Protein AF-A0A8X8BA20-F1 (afdb_monomer_lite)

pLDDT: mean 75.26, std 17.5, range [28.61, 95.31]

Organism: Brassica carinata (NCBI:txid52824)

Radius of gyration: 30.79 Å; chains: 1; bounding box: 65×71×99 Å

InterPro domains:
  IPR001708 Membrane insertase YidC/ALB3/OXA1/COX18 [PTHR12428] (1-213)
  IPR028055 Membrane insertase YidC/Oxa/ALB, C-terminal [PF02096] (1-172)

Foldseek 3Di:
DQLLQLVVQCLVVLVVLVVQLVVVDPDVVSVVVSVVVNVVSCVVSVHDPCVVVVVVVVVVVVLVVVQVVLLVCLVPPPCQCQVDDDQQRRQNFFDPVLPLLLLLLVLQLVLCVLVLCSNCQLAPCSVVVNVVSNVVSVVSSVVCRGPGNSSSVVSNVVSVVSVVVSVVCPDVVNCVVVVRDDDDDDPPPDRHHDPPVVVVVVVVVVVVVVVVVVPDDDDDDDDDDDDDPPVNVVVVVVVVVVVVVVVVVVVPD

Secondary structure (DSSP, 8-state):
-HHHHHHHHHHHHHHHHHHHHHHT-S-HHHHHHHHHHHHHHHHHHT--TTHHHHHHHHHHHHHHHHHHHHHHHHHH-GGGGT--BTTB--TTSB-TT-HHHHHHHHHHHHHHHHHHHHHHTT-TTHHHHHHHHHHHHHHHHHHHTTSBHHHHHHHHHHHHHHHHHHHHHHSHHHHHHTTPPPPPPPPTT------HHHHHHHHHHHHHHHHHTT-PPPP----------HHHHHHHHHHHHHHHHHHHHTT--

Structure (mmCIF, N/CA/C/O backbone):
data_AF-A0A8X8BA20-F1
#
_entry.id   AF-A0A8X8BA20-F1
#
loop_
_atom_site.group_PDB
_atom_site.id
_atom_site.type_symbol
_atom_site.label_atom_id
_atom_site.label_alt_id
_atom_site.label_comp_id
_atom_site.label_asym_id
_atom_site.label_entity_id
_atom_site.label_seq_id
_atom_site.pdbx_PDB_ins_code
_atom_site.Cartn_x
_atom_site.Cartn_y
_atom_site.Cartn_z
_atom_site.occupancy
_atom_site.B_iso_or_equiv
_atom_site.auth_seq_id
_atom_site.auth_comp_id
_atom_site.auth_asym_id
_atom_site.auth_atom_id
_atom_site.pdbx_PDB_model_num
ATOM 1 N N . MET A 1 1 ? -0.131 -4.618 13.013 1.00 69.06 1 MET A N 1
ATOM 2 C CA . MET A 1 1 ? -0.880 -5.893 13.011 1.00 69.06 1 MET A CA 1
ATOM 3 C C . MET A 1 1 ? -1.434 -6.255 14.388 1.00 69.06 1 MET A C 1
ATOM 5 O O . MET A 1 1 ? -2.647 -6.288 14.501 1.00 69.06 1 MET A O 1
ATOM 9 N N . LYS A 1 2 ? -0.620 -6.449 15.445 1.00 76.12 2 LYS A N 1
ATOM 10 C CA . LYS A 1 2 ? -1.134 -6.783 16.798 1.00 76.12 2 LYS A CA 1
ATOM 11 C C . LYS A 1 2 ? -2.220 -5.816 17.290 1.00 76.12 2 LYS A C 1
ATOM 13 O O . LYS A 1 2 ? -3.303 -6.248 17.664 1.00 76.12 2 LYS A O 1
ATOM 18 N N . ASP A 1 3 ? -1.959 -4.515 17.209 1.00 77.00 3 ASP A N 1
ATOM 19 C CA . ASP A 1 3 ? -2.931 -3.498 17.628 1.00 77.00 3 ASP A CA 1
ATOM 20 C C . ASP A 1 3 ? -4.158 -3.438 16.706 1.00 77.00 3 ASP A C 1
ATOM 22 O O . ASP A 1 3 ? -5.272 -3.224 17.168 1.00 77.00 3 ASP A O 1
ATOM 26 N N . THR A 1 4 ? -3.977 -3.685 15.407 1.00 76.69 4 THR A N 1
ATOM 27 C CA . THR A 1 4 ? -5.077 -3.794 14.437 1.00 76.69 4 THR A CA 1
ATOM 28 C C . THR A 1 4 ? -5.994 -4.973 14.767 1.00 76.69 4 THR A C 1
ATOM 30 O O . THR A 1 4 ? -7.208 -4.841 14.721 1.00 76.69 4 THR A O 1
ATOM 33 N N . MET A 1 5 ? -5.429 -6.106 15.182 1.00 75.94 5 MET A N 1
ATOM 34 C CA . MET A 1 5 ? -6.207 -7.284 15.564 1.00 75.94 5 MET A CA 1
ATOM 35 C C . MET A 1 5 ? -6.948 -7.086 16.883 1.00 75.94 5 MET A C 1
ATOM 37 O O . MET A 1 5 ? -8.106 -7.470 16.995 1.00 75.94 5 MET A O 1
ATOM 41 N N . LYS A 1 6 ? -6.328 -6.417 17.862 1.00 78.31 6 LYS A N 1
ATOM 42 C CA . LYS A 1 6 ? -7.023 -5.996 19.088 1.00 78.31 6 LYS A CA 1
ATOM 43 C C . LYS A 1 6 ? -8.204 -5.071 18.784 1.00 78.31 6 LYS A C 1
ATOM 45 O O . LYS A 1 6 ? -9.246 -5.204 19.417 1.00 78.31 6 LYS A O 1
ATOM 50 N N . LEU A 1 7 ? -8.064 -4.171 17.804 1.00 76.19 7 LEU A N 1
ATOM 51 C CA . LEU A 1 7 ? -9.180 -3.349 17.333 1.00 76.19 7 LEU A CA 1
ATOM 52 C C . LEU A 1 7 ? -10.296 -4.206 16.734 1.00 76.19 7 LEU A C 1
ATOM 54 O O . LEU A 1 7 ? -11.452 -3.972 17.069 1.00 76.19 7 LEU A O 1
ATOM 58 N N . SER A 1 8 ? -9.969 -5.202 15.907 1.00 76.56 8 SER A N 1
ATOM 59 C CA . SER A 1 8 ? -10.957 -6.135 15.349 1.00 76.56 8 SER A CA 1
ATOM 60 C C . SER A 1 8 ? -11.674 -6.948 16.437 1.00 76.56 8 SER A C 1
ATOM 62 O O . SER A 1 8 ? -12.894 -7.058 16.397 1.00 76.56 8 SER A O 1
ATOM 64 N N . LEU A 1 9 ? -10.960 -7.420 17.465 1.00 77.56 9 LEU A N 1
ATOM 65 C CA . LEU A 1 9 ? -11.551 -8.125 18.617 1.00 77.56 9 LEU A CA 1
ATOM 66 C C . LEU A 1 9 ? -12.474 -7.250 19.474 1.00 77.56 9 LEU A C 1
ATOM 68 O O . LEU A 1 9 ? -13.391 -7.750 20.120 1.00 77.56 9 LEU A O 1
ATOM 72 N N . MET A 1 10 ? -12.217 -5.946 19.512 1.00 80.19 10 MET A N 1
ATOM 73 C CA . MET A 1 10 ? -12.991 -4.995 20.305 1.00 80.19 10 MET A CA 1
ATOM 74 C C . MET A 1 10 ? -14.301 -4.572 19.617 1.00 80.19 10 MET A C 1
ATOM 76 O O . MET A 1 10 ? -15.214 -4.113 20.305 1.00 80.19 10 MET A O 1
ATOM 80 N N . LYS A 1 11 ? -14.428 -4.744 18.291 1.00 77.31 11 LYS A N 1
ATOM 81 C CA . LYS A 1 11 ? -15.615 -4.348 17.502 1.00 77.31 11 LYS A CA 1
ATOM 82 C C . LYS A 1 11 ? -16.961 -4.802 18.088 1.00 77.31 11 LYS A C 1
ATOM 84 O O . LYS A 1 11 ? -17.781 -3.921 18.333 1.00 77.31 11 LYS A O 1
ATOM 89 N N . PRO A 1 12 ? -17.185 -6.086 18.431 1.00 80.38 12 PRO A N 1
ATOM 90 C CA . PRO A 1 12 ? -18.481 -6.517 18.964 1.00 80.38 12 PRO A CA 1
ATOM 91 C C . PRO A 1 12 ? -18.829 -5.849 20.305 1.00 80.38 12 PRO A C 1
ATOM 93 O O . PRO A 1 12 ? -19.973 -5.478 20.553 1.00 80.38 12 PRO A O 1
ATOM 96 N N . ARG A 1 13 ? -17.836 -5.619 21.177 1.00 80.44 13 ARG A N 1
ATOM 97 C CA . ARG A 1 13 ? -18.052 -4.893 22.444 1.00 80.44 13 ARG A CA 1
ATOM 98 C C . ARG A 1 13 ? -18.367 -3.418 22.208 1.00 80.44 13 ARG A C 1
ATOM 100 O O . ARG A 1 13 ? -19.152 -2.824 22.943 1.00 80.44 13 ARG A O 1
ATOM 107 N N . LEU A 1 14 ? -17.741 -2.824 21.198 1.00 80.88 14 LEU A N 1
ATOM 108 C CA . LEU A 1 14 ? -17.976 -1.441 20.808 1.00 80.88 14 LEU A CA 1
ATOM 109 C C . LEU A 1 14 ? -19.392 -1.243 20.246 1.00 80.88 14 LEU A C 1
ATOM 111 O O . LEU A 1 14 ? -20.030 -0.228 20.526 1.00 80.88 14 LEU A O 1
ATOM 115 N N . GLU A 1 15 ? -19.889 -2.226 19.500 1.00 79.69 15 GLU A N 1
ATOM 116 C CA . GLU A 1 15 ? -21.257 -2.268 18.980 1.00 79.69 15 GLU A CA 1
ATOM 117 C C . GLU A 1 15 ? -22.289 -2.423 20.095 1.00 79.69 15 GLU A C 1
ATOM 119 O O . GLU A 1 15 ? -23.227 -1.633 20.144 1.00 79.69 15 GLU A O 1
ATOM 124 N N . ALA A 1 16 ? -22.066 -3.318 21.061 1.00 83.50 16 ALA A N 1
ATOM 125 C CA . ALA A 1 16 ? -22.959 -3.467 22.214 1.00 83.50 16 ALA A CA 1
ATOM 126 C C . ALA A 1 16 ? -23.125 -2.153 23.009 1.00 83.50 16 ALA A C 1
ATOM 128 O O . ALA A 1 16 ? -24.235 -1.783 23.393 1.00 83.50 16 ALA A O 1
ATOM 129 N N . ILE A 1 17 ? -22.038 -1.390 23.203 1.00 82.38 17 ILE A N 1
ATOM 130 C CA . ILE A 1 17 ? -22.100 -0.056 23.835 1.00 82.38 17 ILE A CA 1
ATOM 131 C C . ILE A 1 17 ? -22.941 0.912 22.988 1.00 82.38 17 ILE A C 1
ATOM 133 O O . ILE A 1 17 ? -23.652 1.761 23.526 1.00 82.38 17 ILE A O 1
ATOM 137 N N . ARG A 1 18 ? -22.861 0.811 21.658 1.00 76.44 18 ARG A N 1
ATOM 138 C CA . ARG A 1 18 ? -23.627 1.659 20.739 1.00 76.44 18 ARG A CA 1
ATOM 139 C C . ARG A 1 18 ? -25.115 1.324 20.755 1.00 76.44 18 ARG A C 1
ATOM 141 O O . ARG A 1 18 ? -25.918 2.253 20.784 1.00 76.44 18 ARG A O 1
ATOM 148 N N . GLU A 1 19 ? -25.472 0.047 20.746 1.00 82.81 19 GLU A N 1
ATOM 149 C CA . GLU A 1 19 ? -26.866 -0.397 20.856 1.00 82.81 19 GLU A CA 1
ATOM 150 C C . GLU A 1 19 ? -27.471 0.042 22.191 1.00 82.81 19 GLU A C 1
ATOM 152 O O . GLU A 1 19 ? -28.572 0.587 22.217 1.00 82.81 19 GLU A O 1
ATOM 157 N N . GLU A 1 20 ? -26.718 -0.067 23.292 1.00 81.19 20 GLU A N 1
ATOM 158 C CA . GLU A 1 20 ? -27.147 0.451 24.596 1.00 81.19 20 GLU A CA 1
ATOM 159 C C . GLU A 1 20 ? -27.418 1.967 24.548 1.00 81.19 20 GLU A C 1
ATOM 161 O O . GLU A 1 20 ? -28.423 2.430 25.091 1.00 81.19 20 GLU A O 1
ATOM 166 N N . MET A 1 21 ? -26.561 2.741 23.866 1.00 78.62 21 MET A N 1
ATOM 167 C CA . MET A 1 21 ? -26.776 4.181 23.659 1.00 78.62 21 MET A CA 1
ATOM 168 C C . MET A 1 21 ? -27.994 4.483 22.777 1.00 78.62 21 MET A C 1
ATOM 170 O O . MET A 1 21 ? -28.673 5.477 23.013 1.00 78.62 21 MET A O 1
ATOM 174 N N . GLN A 1 22 ? -28.266 3.672 21.750 1.00 74.69 22 GLN A N 1
ATOM 175 C CA . GLN A 1 22 ? -29.430 3.867 20.878 1.00 74.69 22 GLN A CA 1
ATOM 176 C C . GLN A 1 22 ? -30.737 3.539 21.607 1.00 74.69 22 GLN A C 1
ATOM 178 O O . GLN A 1 22 ? -31.684 4.319 21.527 1.00 74.69 22 GLN A O 1
ATOM 183 N N . ASN A 1 23 ? -30.760 2.444 22.368 1.00 80.25 23 ASN A N 1
ATOM 184 C CA . ASN A 1 23 ? -31.940 1.982 23.101 1.00 80.25 23 ASN A CA 1
ATOM 185 C C . ASN A 1 23 ? -32.338 2.923 24.247 1.00 80.25 23 ASN A C 1
ATOM 187 O O . ASN A 1 23 ? -33.520 3.070 24.539 1.00 80.25 23 ASN A O 1
ATOM 191 N N . LYS A 1 24 ? -31.364 3.578 24.892 1.00 76.56 24 LYS A N 1
ATOM 192 C CA . LYS A 1 24 ? -31.604 4.527 25.994 1.00 76.56 24 LYS A CA 1
ATOM 193 C C . LYS A 1 24 ? -31.953 5.952 25.531 1.00 76.56 24 LYS A C 1
ATOM 195 O O . LYS A 1 24 ? -32.228 6.803 26.370 1.00 76.56 24 LYS A O 1
ATOM 200 N N . GLY A 1 25 ? -31.993 6.204 24.221 1.00 65.00 25 GLY A N 1
ATOM 201 C CA . GLY A 1 25 ? -32.320 7.512 23.648 1.00 65.00 25 GLY A CA 1
ATOM 202 C C . GLY A 1 25 ? -31.143 8.496 23.635 1.00 65.00 25 GLY A C 1
ATOM 203 O O . GLY A 1 25 ? -30.112 8.293 24.274 1.00 65.00 25 GLY A O 1
ATOM 204 N N . MET A 1 26 ? -31.285 9.586 22.870 1.00 65.69 26 MET A N 1
ATOM 205 C CA . MET A 1 26 ? -30.257 10.632 22.702 1.00 65.69 26 MET A CA 1
ATOM 206 C C . MET A 1 26 ? -30.162 11.576 23.910 1.00 65.69 26 MET A C 1
ATOM 208 O O . MET A 1 26 ? -30.028 12.787 23.743 1.00 65.69 26 MET A O 1
ATOM 212 N N . ASP A 1 27 ? -30.248 11.041 25.124 1.00 73.50 27 ASP A N 1
ATOM 213 C CA . ASP A 1 27 ? -30.102 11.851 26.321 1.00 73.50 27 ASP A CA 1
ATOM 214 C C . ASP A 1 27 ? -28.620 12.209 26.532 1.00 73.50 27 ASP A C 1
ATOM 216 O O . ASP A 1 27 ? -27.710 11.394 26.314 1.00 73.50 27 ASP A O 1
ATOM 220 N N . GLN A 1 28 ? -28.349 13.456 26.920 1.00 68.81 28 GLN A N 1
ATOM 221 C CA . GLN A 1 28 ? -26.984 14.003 26.950 1.00 68.81 28 GLN A CA 1
ATOM 222 C C . GLN A 1 28 ? -26.091 13.240 27.950 1.00 68.81 28 GLN A C 1
ATOM 224 O O . GLN A 1 28 ? -24.891 13.055 27.725 1.00 68.81 28 GLN A O 1
ATOM 229 N N . VAL A 1 29 ? -26.703 12.724 29.020 1.00 77.00 29 VAL A N 1
ATOM 230 C CA . VAL A 1 29 ? -26.058 11.893 30.046 1.00 77.00 29 VAL A CA 1
ATOM 231 C C . VAL A 1 29 ? -25.680 10.517 29.489 1.00 77.00 29 VAL A C 1
ATOM 233 O O . VAL A 1 29 ? -24.540 10.079 29.645 1.00 77.00 29 VAL A O 1
ATOM 236 N N . THR A 1 30 ? -26.588 9.864 28.763 1.00 77.69 30 THR A N 1
ATOM 237 C CA . THR A 1 30 ? -26.365 8.548 28.142 1.00 77.69 30 THR A CA 1
ATOM 238 C C . THR A 1 30 ? -25.247 8.591 27.100 1.00 77.69 30 THR A C 1
ATOM 240 O O . THR A 1 30 ? -24.412 7.685 27.035 1.00 77.69 30 THR A O 1
ATOM 243 N N . MET A 1 31 ? -25.166 9.676 26.324 1.00 75.00 31 MET A N 1
ATOM 244 C CA . MET A 1 31 ? -24.069 9.900 25.377 1.00 75.00 31 MET A CA 1
ATOM 245 C C . MET A 1 31 ? -22.720 10.064 26.088 1.00 75.00 31 MET A C 1
ATOM 247 O O . MET A 1 31 ? -21.724 9.473 25.662 1.00 75.00 31 MET A O 1
ATOM 251 N N . ALA A 1 32 ? -22.671 10.824 27.186 1.00 79.69 32 ALA A N 1
ATOM 252 C CA . ALA A 1 32 ? -21.448 11.005 27.967 1.00 79.69 32 ALA A CA 1
ATOM 253 C C . ALA A 1 32 ? -20.977 9.688 28.615 1.00 79.69 32 ALA A C 1
ATOM 255 O O . ALA A 1 32 ? -19.780 9.371 28.602 1.00 79.69 32 ALA A O 1
ATOM 256 N N . GLU A 1 33 ? -21.907 8.881 29.130 1.00 84.00 33 GLU A N 1
ATOM 257 C CA . GLU A 1 33 ? -21.607 7.552 29.667 1.00 84.00 33 GLU A CA 1
ATOM 258 C C . GLU A 1 33 ? -21.085 6.601 28.591 1.00 84.00 33 GLU A C 1
ATOM 260 O O . GLU A 1 33 ? -20.057 5.948 28.792 1.00 84.00 33 GLU A O 1
ATOM 265 N N . GLY A 1 34 ? -21.731 6.557 27.426 1.00 81.75 34 GLY A N 1
ATOM 266 C CA . GLY A 1 34 ? -21.289 5.723 26.312 1.00 81.75 34 GLY A CA 1
ATOM 267 C C . GLY A 1 34 ? -19.916 6.129 25.772 1.00 81.75 34 GLY A C 1
ATOM 268 O O . GLY A 1 34 ? -19.068 5.268 25.525 1.00 81.75 34 GLY A O 1
ATOM 269 N N . GLN A 1 35 ? -19.622 7.431 25.697 1.00 77.06 35 GLN A N 1
ATOM 270 C CA . GLN A 1 35 ? -18.281 7.929 25.364 1.00 77.06 35 GLN A CA 1
ATOM 271 C C . GLN A 1 35 ? -17.229 7.485 26.388 1.00 77.06 35 GLN A C 1
ATOM 273 O O . GLN A 1 35 ? -16.128 7.070 26.009 1.00 77.06 35 GLN A O 1
ATOM 278 N N . LYS A 1 36 ? -17.555 7.533 27.686 1.00 86.12 36 LYS A N 1
ATOM 279 C CA . LYS A 1 36 ? -16.661 7.070 28.755 1.00 86.12 36 LYS A CA 1
ATOM 280 C C . LYS A 1 36 ? -16.422 5.561 28.668 1.00 86.12 36 LYS A C 1
ATOM 282 O O . LYS A 1 36 ? -15.266 5.142 28.753 1.00 86.12 36 LYS A O 1
ATOM 287 N N . LYS A 1 37 ? -17.472 4.761 28.446 1.00 85.38 37 LYS A N 1
ATOM 288 C CA . LYS A 1 37 ? -17.371 3.304 28.239 1.00 85.38 37 LYS A CA 1
ATOM 289 C C . LYS A 1 37 ? -16.489 2.980 27.034 1.00 85.38 37 LYS A C 1
ATOM 291 O O . LYS A 1 37 ? -15.550 2.201 27.164 1.00 85.38 37 LYS A O 1
ATOM 296 N N . MET A 1 38 ? -16.710 3.654 25.906 1.00 83.75 38 MET A N 1
ATOM 297 C CA . MET A 1 38 ? -15.892 3.501 24.702 1.00 83.75 38 MET A CA 1
ATOM 298 C C . MET A 1 38 ? -14.421 3.848 24.973 1.00 83.75 38 MET A C 1
ATOM 300 O O . MET A 1 38 ? -13.534 3.053 24.670 1.00 83.75 38 MET A O 1
ATOM 304 N N . LYS A 1 39 ? -14.134 4.995 25.603 1.00 84.94 39 LYS A N 1
ATOM 305 C CA . LYS A 1 39 ? -12.758 5.405 25.936 1.00 84.94 39 LYS A CA 1
ATOM 306 C C . LYS A 1 39 ? -12.066 4.421 26.885 1.00 84.94 39 LYS A C 1
ATOM 308 O O . LYS A 1 39 ? -10.876 4.160 26.718 1.00 84.94 39 LYS A O 1
ATOM 313 N N . ASN A 1 40 ? -12.788 3.891 27.870 1.00 88.00 40 ASN A N 1
ATOM 314 C CA . ASN A 1 40 ? -12.263 2.881 28.786 1.00 88.00 40 ASN A CA 1
ATOM 315 C C . ASN A 1 40 ? -11.956 1.568 28.059 1.00 88.00 40 ASN A C 1
ATOM 317 O O . ASN A 1 40 ? -10.898 0.996 28.295 1.00 88.00 40 ASN A O 1
ATOM 321 N N . LEU A 1 41 ? -12.810 1.156 27.121 1.00 85.19 41 LEU A N 1
ATOM 322 C CA . LEU A 1 41 ? -12.589 -0.033 26.302 1.00 85.19 41 LEU A CA 1
ATOM 323 C C . LEU A 1 41 ? -11.323 0.102 25.433 1.00 85.19 41 LEU A C 1
ATOM 325 O O . LEU A 1 41 ? -10.467 -0.777 25.449 1.00 85.19 41 LEU A O 1
ATOM 329 N N . PHE A 1 42 ? -11.127 1.242 24.757 1.00 85.00 42 PHE A N 1
ATOM 330 C CA . PHE A 1 42 ? -9.881 1.511 24.017 1.00 85.00 42 PHE A CA 1
ATOM 331 C C . PHE A 1 42 ? -8.636 1.434 24.925 1.00 85.00 42 PHE A C 1
ATOM 333 O O . PHE A 1 42 ? -7.602 0.905 24.513 1.00 85.00 42 PHE A O 1
ATOM 340 N N . LYS A 1 43 ? -8.734 1.925 26.172 1.00 86.00 43 LYS A N 1
ATOM 341 C CA . LYS A 1 43 ? -7.651 1.832 27.167 1.00 86.00 43 LYS A CA 1
ATOM 342 C C . LYS A 1 43 ? -7.387 0.397 27.628 1.00 86.00 43 LYS A C 1
ATOM 344 O O . LYS A 1 43 ? -6.222 0.033 27.727 1.00 86.00 43 LYS A O 1
ATOM 349 N N . GLU A 1 44 ? -8.426 -0.399 27.875 1.00 86.31 44 GLU A N 1
ATOM 350 C CA . GLU A 1 44 ? -8.321 -1.810 28.291 1.00 86.31 44 GLU A CA 1
ATOM 351 C C . GLU A 1 44 ? -7.555 -2.639 27.252 1.00 86.31 44 GLU A C 1
ATOM 353 O O . GLU A 1 44 ? -6.651 -3.400 27.591 1.00 86.31 44 GLU A O 1
ATOM 358 N N . TYR A 1 45 ? -7.843 -2.419 25.968 1.00 81.81 45 TYR A N 1
ATOM 359 C CA . TYR A 1 45 ? -7.142 -3.088 24.871 1.00 81.81 45 TYR A CA 1
ATOM 360 C C . TYR A 1 45 ? -5.790 -2.427 24.528 1.00 81.81 45 TYR A C 1
ATOM 362 O O . TYR A 1 45 ? -4.996 -2.989 23.766 1.00 81.81 45 TYR A O 1
ATOM 370 N N . GLY A 1 46 ? -5.490 -1.251 25.090 1.00 82.06 46 GLY A N 1
ATOM 371 C CA . GLY A 1 46 ? -4.258 -0.500 24.833 1.00 82.06 46 GLY A CA 1
ATOM 372 C C . GLY A 1 46 ? -4.130 -0.014 23.387 1.00 82.06 46 GLY A C 1
ATOM 373 O O . GLY A 1 46 ? -3.020 0.093 22.869 1.00 82.06 46 GLY A O 1
ATOM 374 N N . VAL A 1 47 ? -5.253 0.237 22.711 1.00 80.19 47 VAL A N 1
ATOM 375 C CA . VAL A 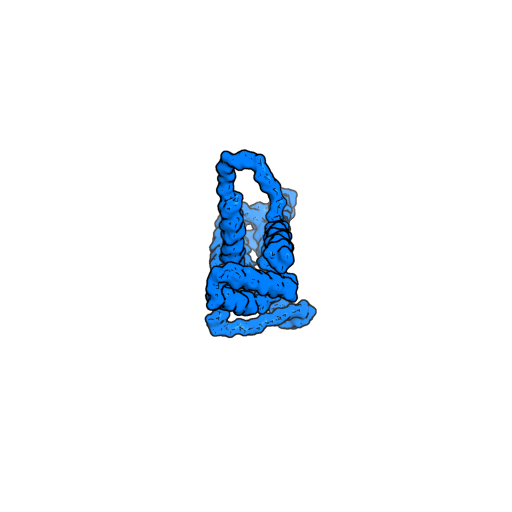1 47 ? -5.302 0.629 21.294 1.00 80.19 47 VAL A CA 1
ATOM 376 C C . VAL A 1 47 ? -5.941 2.000 21.124 1.00 80.19 47 VAL A C 1
ATOM 378 O O . VAL A 1 47 ? -6.749 2.431 21.941 1.00 80.19 47 VAL A O 1
ATOM 381 N N . THR A 1 48 ? -5.588 2.708 20.050 1.00 80.44 48 THR A N 1
ATOM 382 C CA . THR A 1 48 ? -6.199 3.999 19.713 1.00 80.44 48 THR A CA 1
ATOM 383 C C . THR A 1 48 ? -6.960 3.915 18.389 1.00 80.44 48 THR A C 1
ATOM 385 O O . THR A 1 48 ? -6.602 3.120 17.519 1.00 80.44 48 THR A O 1
ATOM 388 N N . PRO A 1 49 ? -7.986 4.758 18.177 1.00 72.06 49 PRO A N 1
ATOM 389 C CA . PRO A 1 49 ? -8.702 4.823 16.898 1.00 72.06 49 PRO A CA 1
ATOM 390 C C . PRO A 1 49 ? -7.785 5.168 15.711 1.00 72.06 49 PRO A C 1
ATOM 392 O O . PRO A 1 49 ? -8.081 4.826 14.572 1.00 72.06 49 PRO A O 1
ATOM 395 N N . PHE A 1 50 ? -6.639 5.799 15.979 1.00 76.56 50 PHE A N 1
ATOM 396 C CA . PHE A 1 50 ? -5.641 6.186 14.981 1.00 76.56 50 PHE A CA 1
ATOM 397 C C . PHE A 1 50 ? -4.559 5.130 14.732 1.00 76.56 50 PHE A C 1
ATOM 399 O O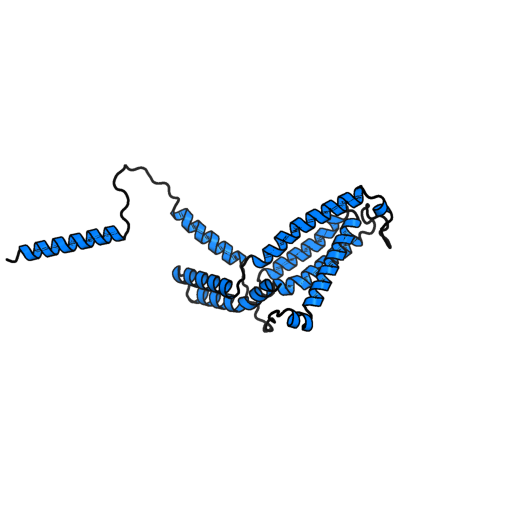 . PHE A 1 50 ? -3.634 5.386 13.962 1.00 76.56 50 PHE A O 1
ATOM 406 N N . THR A 1 51 ? -4.638 3.952 15.355 1.00 73.56 51 THR A N 1
ATOM 407 C CA . THR A 1 51 ? -3.674 2.865 15.123 1.00 73.56 51 THR A CA 1
ATOM 408 C C . THR A 1 51 ? -3.458 2.560 13.630 1.00 73.56 51 THR A C 1
ATOM 410 O O . THR A 1 51 ? -2.295 2.446 13.243 1.00 73.56 51 THR A O 1
ATOM 413 N N . PRO A 1 52 ? -4.491 2.494 12.758 1.00 70.94 52 PRO A N 1
ATOM 414 C CA . PRO A 1 52 ? -4.275 2.275 11.323 1.00 70.94 52 PRO A CA 1
ATOM 415 C C . PRO A 1 52 ? -3.533 3.430 10.631 1.00 70.94 52 PRO A C 1
ATOM 417 O O . PRO A 1 52 ? -2.708 3.201 9.750 1.00 70.94 52 PRO A O 1
ATOM 420 N N . MET A 1 53 ? -3.771 4.673 11.065 1.00 79.44 53 MET A N 1
ATOM 421 C CA . MET A 1 53 ? -3.161 5.872 10.479 1.00 79.44 53 MET A CA 1
ATOM 422 C C . MET A 1 53 ? -1.654 5.945 10.746 1.00 79.44 53 MET A C 1
ATOM 424 O O . MET A 1 53 ? -0.905 6.418 9.898 1.00 79.44 53 MET A O 1
ATOM 428 N N . LYS A 1 54 ? -1.184 5.420 11.886 1.00 77.38 54 LYS A N 1
ATOM 429 C CA . LYS A 1 54 ? 0.251 5.385 12.220 1.00 77.38 54 LYS A CA 1
ATOM 430 C C . LYS A 1 54 ? 1.084 4.668 11.156 1.00 77.38 54 LYS A C 1
ATOM 432 O O . LYS A 1 54 ? 2.165 5.137 10.822 1.00 77.38 54 LYS A O 1
ATOM 437 N N . GLY A 1 55 ? 0.577 3.558 10.612 1.00 76.94 55 GLY A N 1
ATOM 438 C CA . GLY A 1 55 ? 1.268 2.821 9.550 1.00 76.94 55 GLY A CA 1
ATOM 439 C C . GLY A 1 55 ? 1.395 3.653 8.274 1.00 76.94 55 GLY A C 1
ATOM 440 O O . GLY A 1 55 ? 2.483 3.779 7.719 1.00 76.94 55 GLY A O 1
ATOM 441 N N . MET A 1 56 ? 0.302 4.304 7.873 1.00 77.81 56 MET A N 1
ATOM 442 C CA . MET A 1 56 ? 0.265 5.163 6.687 1.00 77.81 56 MET A CA 1
ATOM 443 C C . MET A 1 56 ? 1.204 6.373 6.804 1.00 77.81 56 MET A C 1
ATOM 445 O O . MET A 1 56 ? 1.866 6.732 5.833 1.00 77.81 56 MET A O 1
ATOM 449 N N . LEU A 1 57 ? 1.311 6.964 7.999 1.00 84.19 57 LEU A N 1
ATOM 450 C CA . LEU A 1 57 ? 2.194 8.106 8.259 1.00 84.19 57 LEU A CA 1
ATOM 451 C C . LEU A 1 57 ? 3.681 7.770 8.126 1.00 84.19 57 LEU A C 1
ATOM 453 O O . LEU A 1 57 ? 4.454 8.638 7.742 1.00 84.19 57 LEU A O 1
ATOM 457 N N . ILE A 1 58 ? 4.087 6.536 8.430 1.00 86.56 58 ILE A N 1
ATOM 458 C CA . ILE A 1 58 ? 5.477 6.088 8.251 1.00 86.56 58 ILE A CA 1
ATOM 459 C C . ILE A 1 58 ? 5.723 5.686 6.790 1.00 86.56 58 ILE A C 1
ATOM 461 O O . ILE A 1 58 ? 6.789 5.949 6.236 1.00 86.56 58 ILE A O 1
ATOM 465 N N . GLN A 1 59 ? 4.726 5.075 6.149 1.00 84.62 59 GLN A N 1
ATOM 466 C CA . GLN A 1 59 ? 4.829 4.577 4.779 1.00 84.62 59 GLN A CA 1
ATOM 467 C C . GLN A 1 59 ? 4.985 5.700 3.743 1.00 84.62 59 GLN A C 1
ATOM 469 O O . GLN A 1 59 ? 5.789 5.562 2.822 1.00 84.62 59 GLN A O 1
ATOM 474 N N . GLY A 1 60 ? 4.250 6.808 3.891 1.00 88.44 60 GLY A N 1
ATOM 475 C CA . GLY A 1 60 ? 4.291 7.932 2.947 1.00 88.44 60 GLY A CA 1
ATOM 476 C C . GLY A 1 60 ? 5.692 8.544 2.766 1.00 88.44 60 GLY A C 1
ATOM 477 O O . GLY A 1 60 ? 6.185 8.581 1.639 1.00 88.44 60 GLY A O 1
ATOM 478 N N . PRO A 1 61 ? 6.372 8.978 3.844 1.00 92.00 61 PRO A N 1
ATOM 479 C CA . PRO A 1 61 ? 7.728 9.520 3.765 1.00 92.00 61 PRO A CA 1
ATOM 480 C C . PRO A 1 61 ? 8.742 8.529 3.193 1.00 92.00 61 PRO A C 1
ATOM 482 O O . PRO A 1 61 ? 9.542 8.906 2.341 1.00 92.00 61 PRO A O 1
ATOM 485 N N . LEU A 1 62 ? 8.682 7.255 3.600 1.00 91.38 62 LEU A N 1
ATOM 486 C CA . LEU A 1 62 ? 9.562 6.222 3.046 1.00 91.38 62 LEU A CA 1
ATOM 487 C C . LEU A 1 62 ? 9.379 6.093 1.534 1.00 91.38 62 LEU A C 1
ATOM 489 O O . LEU A 1 62 ? 10.367 6.081 0.803 1.00 91.38 62 LEU A O 1
ATOM 493 N N . PHE A 1 63 ? 8.132 6.055 1.061 1.00 89.75 63 PHE A N 1
ATOM 494 C CA . PHE A 1 63 ? 7.839 6.003 -0.368 1.00 89.75 63 PHE A CA 1
ATOM 495 C C . PHE A 1 63 ? 8.455 7.188 -1.125 1.00 89.75 63 PHE A C 1
ATOM 497 O O . PHE A 1 63 ? 9.119 6.973 -2.135 1.00 89.75 63 PHE A O 1
ATOM 504 N N . ILE A 1 64 ? 8.298 8.416 -0.622 1.00 92.19 64 ILE A N 1
ATOM 505 C CA . ILE A 1 64 ? 8.868 9.619 -1.252 1.00 92.19 64 ILE A CA 1
ATOM 506 C C . ILE A 1 64 ? 10.397 9.523 -1.326 1.00 92.19 64 ILE A C 1
ATOM 508 O O . ILE A 1 64 ? 10.976 9.798 -2.377 1.00 92.19 64 ILE A O 1
ATOM 512 N N . CYS A 1 65 ? 11.051 9.089 -0.244 1.00 94.94 65 CYS A N 1
ATOM 513 C CA . CYS A 1 65 ? 12.502 8.915 -0.215 1.00 94.94 65 CYS A CA 1
ATOM 514 C C . CYS A 1 65 ? 12.978 7.912 -1.274 1.00 94.94 65 CYS A C 1
ATOM 516 O O . CYS A 1 65 ? 13.876 8.229 -2.055 1.00 94.94 65 CYS A O 1
ATOM 518 N N . PHE A 1 66 ? 12.363 6.727 -1.339 1.00 94.06 66 PHE A N 1
ATOM 519 C CA . PHE A 1 66 ? 12.727 5.711 -2.331 1.00 94.06 66 PHE A CA 1
ATOM 520 C C . PHE A 1 66 ? 12.414 6.162 -3.758 1.00 94.06 66 PHE A C 1
ATOM 522 O O . PHE A 1 66 ? 13.241 5.974 -4.645 1.00 94.06 66 PHE A O 1
ATOM 529 N N . PHE A 1 67 ? 11.267 6.805 -3.978 1.00 92.75 67 PHE A N 1
ATOM 530 C CA . PHE A 1 67 ? 10.884 7.330 -5.284 1.00 92.75 67 PHE A CA 1
ATOM 531 C C . PHE A 1 67 ? 11.910 8.342 -5.807 1.00 92.75 67 PHE A C 1
ATOM 533 O O . PHE A 1 67 ? 12.409 8.194 -6.922 1.00 92.75 67 PHE A O 1
ATOM 540 N N . LEU A 1 68 ? 12.270 9.342 -4.994 1.00 94.19 68 LEU A N 1
ATOM 541 C CA . LEU A 1 68 ? 13.254 10.357 -5.378 1.00 94.19 68 LEU A CA 1
ATOM 542 C C . LEU A 1 68 ? 14.649 9.758 -5.567 1.00 94.19 68 LEU A C 1
ATOM 544 O O . LEU A 1 68 ? 15.350 10.148 -6.502 1.00 94.19 68 LEU A O 1
ATOM 548 N N . ALA A 1 69 ? 15.050 8.813 -4.714 1.00 95.31 69 ALA A N 1
ATOM 549 C CA . ALA A 1 69 ? 16.336 8.134 -4.834 1.00 95.31 69 ALA A CA 1
ATOM 550 C C . ALA A 1 69 ? 16.424 7.328 -6.137 1.00 95.31 69 ALA A C 1
ATOM 552 O O . ALA A 1 69 ? 17.368 7.504 -6.902 1.00 95.31 69 ALA A O 1
ATOM 553 N N . ILE A 1 70 ? 15.422 6.495 -6.430 1.00 94.31 70 ILE A N 1
ATOM 554 C CA . ILE A 1 70 ? 15.393 5.660 -7.639 1.00 94.31 70 ILE A CA 1
ATOM 555 C C . ILE A 1 70 ? 15.305 6.515 -8.893 1.00 94.31 70 ILE A C 1
ATOM 557 O O . ILE A 1 70 ? 16.010 6.240 -9.858 1.00 94.31 70 ILE A O 1
ATOM 561 N N . ARG A 1 71 ? 14.505 7.583 -8.871 1.00 93.06 71 ARG A N 1
ATOM 562 C CA . ARG A 1 71 ? 14.443 8.527 -9.986 1.00 93.06 71 ARG A CA 1
ATOM 563 C C . ARG A 1 71 ? 15.799 9.189 -10.245 1.00 93.06 71 ARG A C 1
ATOM 565 O O . ARG A 1 71 ? 16.248 9.212 -11.383 1.00 93.06 71 ARG A O 1
ATOM 572 N N . ASN A 1 72 ? 16.481 9.658 -9.197 1.00 94.50 72 ASN A N 1
ATOM 573 C CA . ASN A 1 72 ? 17.834 10.204 -9.339 1.00 94.50 72 ASN A CA 1
ATOM 574 C C . ASN A 1 72 ? 18.824 9.158 -9.870 1.00 94.50 72 ASN A C 1
ATOM 576 O O . ASN A 1 72 ? 19.703 9.505 -10.653 1.00 94.50 72 ASN A O 1
ATOM 580 N N . MET A 1 73 ? 18.702 7.893 -9.455 1.00 93.06 73 MET A N 1
ATOM 581 C CA . MET A 1 73 ? 19.551 6.818 -9.974 1.00 93.06 73 MET A CA 1
ATOM 582 C C . MET A 1 73 ? 19.274 6.541 -11.452 1.00 93.06 73 MET A C 1
ATOM 584 O O . MET A 1 73 ? 20.221 6.444 -12.222 1.00 93.06 73 MET A O 1
ATOM 588 N N . ALA A 1 74 ? 18.006 6.498 -11.861 1.00 92.25 74 ALA A N 1
ATOM 589 C CA . ALA A 1 74 ? 17.624 6.330 -13.259 1.00 92.25 74 ALA A CA 1
ATOM 590 C C . ALA A 1 74 ? 18.190 7.444 -14.159 1.00 92.25 74 ALA A C 1
ATOM 592 O O . ALA A 1 74 ? 18.529 7.186 -15.304 1.00 92.25 74 ALA A O 1
ATOM 593 N N . GLU A 1 75 ? 18.345 8.666 -13.645 1.00 91.25 75 GLU A N 1
ATOM 594 C CA . GLU A 1 75 ? 18.930 9.777 -14.406 1.00 91.25 75 GLU A CA 1
ATOM 595 C C . GLU A 1 75 ? 20.471 9.775 -14.404 1.00 91.25 75 GLU A C 1
ATOM 597 O O . GLU A 1 75 ? 21.088 10.185 -15.386 1.00 91.25 75 GLU A O 1
ATOM 602 N N . LYS A 1 76 ? 21.114 9.356 -13.304 1.00 91.81 76 LYS A N 1
ATOM 603 C CA . LYS A 1 76 ? 22.557 9.586 -13.077 1.00 91.81 76 LYS A CA 1
ATOM 604 C C . LYS A 1 76 ? 23.434 8.343 -13.162 1.00 91.81 76 LYS A C 1
ATOM 606 O O . LYS A 1 76 ? 24.654 8.485 -13.189 1.00 91.81 76 LYS A O 1
ATOM 611 N N . VAL A 1 77 ? 22.857 7.145 -13.145 1.00 93.00 77 VAL A N 1
ATOM 612 C CA . VAL A 1 77 ? 23.608 5.886 -13.086 1.00 93.00 77 VAL A CA 1
ATOM 613 C C . VAL A 1 77 ? 23.557 5.199 -14.454 1.00 93.00 77 VAL A C 1
ATOM 615 O O . VAL A 1 77 ? 22.529 4.620 -14.799 1.00 93.00 77 VAL A O 1
ATOM 618 N N . PRO A 1 78 ? 24.659 5.187 -15.230 1.00 90.31 78 PRO A N 1
ATOM 619 C CA . PRO A 1 78 ? 24.659 4.618 -16.580 1.00 90.31 78 PRO A CA 1
ATOM 620 C C . PRO A 1 78 ? 24.320 3.126 -16.624 1.00 90.31 78 PRO A C 1
ATOM 622 O O . PRO A 1 78 ? 23.722 2.657 -17.585 1.00 90.31 78 PRO A O 1
ATOM 625 N N . SER A 1 79 ? 24.643 2.368 -15.567 1.00 90.62 79 SER A N 1
ATOM 626 C CA . SER A 1 79 ? 24.329 0.935 -15.512 1.00 90.62 79 SER A CA 1
ATOM 627 C C . SER A 1 79 ? 22.828 0.637 -15.490 1.00 90.62 79 SER A C 1
ATOM 629 O O . SER A 1 79 ? 22.441 -0.495 -15.756 1.00 90.62 79 SER A O 1
ATOM 631 N N . PHE A 1 80 ? 21.962 1.622 -15.225 1.00 91.88 80 PHE A N 1
ATOM 632 C CA . PHE A 1 80 ? 20.511 1.426 -15.297 1.00 91.88 80 PHE A CA 1
ATOM 633 C C . PHE A 1 80 ? 20.010 1.312 -16.743 1.00 91.88 80 PHE A C 1
ATOM 635 O O . PHE A 1 80 ? 18.966 0.706 -16.962 1.00 91.88 80 PHE A O 1
ATOM 642 N N . GLN A 1 81 ? 20.762 1.816 -17.724 1.00 89.75 81 GLN A N 1
ATOM 643 C CA . GLN A 1 81 ? 20.386 1.741 -19.141 1.00 89.75 81 GLN A CA 1
ATOM 644 C C . GLN A 1 81 ? 20.491 0.323 -19.715 1.00 89.75 81 GLN A C 1
ATOM 646 O O . GLN A 1 81 ? 19.847 -0.000 -20.707 1.00 89.75 81 GLN A O 1
ATOM 651 N N . THR A 1 82 ? 21.309 -0.533 -19.099 1.00 90.19 82 THR A N 1
ATOM 652 C CA . THR A 1 82 ? 21.537 -1.916 -19.549 1.00 90.19 82 THR A CA 1
ATOM 653 C C . THR A 1 82 ? 21.287 -2.959 -18.462 1.00 90.19 82 THR A C 1
ATOM 655 O O . THR A 1 82 ? 21.365 -4.155 -18.728 1.00 90.19 82 THR A O 1
ATOM 658 N N . GLY A 1 83 ? 20.994 -2.525 -17.234 1.00 86.69 83 GLY A N 1
ATOM 659 C CA . GLY A 1 83 ? 20.837 -3.388 -16.062 1.00 86.69 83 GLY A CA 1
ATOM 660 C C . GLY A 1 83 ? 19.459 -4.033 -15.912 1.00 86.69 83 GLY A C 1
ATOM 661 O O . GLY A 1 83 ? 19.207 -4.692 -14.903 1.00 86.69 83 GLY A O 1
ATOM 662 N N . GLY A 1 84 ? 18.551 -3.811 -16.858 1.00 87.00 84 GLY A N 1
ATOM 663 C CA . GLY A 1 84 ? 17.240 -4.440 -16.874 1.00 87.00 84 GLY A CA 1
ATOM 664 C C . GLY A 1 84 ? 17.258 -5.896 -17.348 1.00 87.00 84 GLY A C 1
ATOM 665 O O . GLY A 1 84 ? 18.309 -6.483 -17.601 1.00 87.00 84 GLY A O 1
ATOM 666 N N . ALA A 1 85 ? 16.078 -6.505 -17.460 1.00 87.19 85 ALA A N 1
ATOM 667 C CA . ALA A 1 85 ? 15.939 -7.913 -17.830 1.00 87.19 85 ALA A CA 1
ATOM 668 C C . ALA A 1 85 ? 14.720 -8.148 -18.732 1.00 87.19 85 ALA A C 1
ATOM 670 O O . ALA A 1 85 ? 13.800 -7.335 -18.782 1.00 87.19 85 ALA A O 1
ATOM 671 N N . LEU A 1 86 ? 14.693 -9.300 -19.412 1.00 90.12 86 LEU A N 1
ATOM 672 C CA . LEU A 1 86 ? 13.588 -9.728 -20.278 1.00 90.12 86 LEU A CA 1
ATOM 673 C C . LEU A 1 86 ? 13.254 -8.673 -21.354 1.00 90.12 86 LEU A C 1
ATOM 675 O O . LEU A 1 86 ? 14.047 -8.476 -22.267 1.00 90.12 86 LEU A O 1
ATOM 679 N N . TRP A 1 87 ? 12.096 -8.012 -21.259 1.00 90.50 87 TRP A N 1
ATOM 680 C CA . TRP A 1 87 ? 11.629 -6.994 -22.212 1.00 90.50 87 TRP A CA 1
ATOM 681 C C . TRP A 1 87 ? 11.923 -5.548 -21.772 1.00 90.50 87 TRP A C 1
ATOM 683 O O . TRP A 1 87 ? 11.626 -4.618 -22.515 1.00 90.50 87 TRP A O 1
ATOM 693 N N . PHE A 1 88 ? 12.470 -5.342 -20.570 1.00 89.88 88 PHE A N 1
ATOM 694 C CA . PHE A 1 88 ? 12.690 -4.025 -19.965 1.00 89.88 88 PHE A CA 1
ATOM 695 C C . PHE A 1 88 ? 14.179 -3.811 -19.657 1.00 89.88 88 PHE A C 1
ATOM 697 O O . PHE A 1 88 ? 14.588 -3.732 -18.506 1.00 89.88 88 PHE A O 1
ATOM 704 N N . THR A 1 89 ? 15.027 -3.793 -20.689 1.00 90.12 89 THR A N 1
ATOM 705 C CA . THR A 1 89 ? 16.494 -3.717 -20.534 1.00 90.12 89 THR A CA 1
ATOM 706 C C . THR A 1 89 ? 16.994 -2.350 -20.062 1.00 90.12 89 THR A C 1
ATOM 708 O O . THR A 1 89 ? 17.975 -2.293 -19.320 1.00 90.12 89 THR A O 1
ATOM 711 N N . ASP A 1 90 ? 16.315 -1.273 -20.462 1.00 92.06 90 ASP A N 1
ATOM 712 C CA . ASP A 1 90 ? 16.660 0.103 -20.097 1.00 92.06 90 ASP A CA 1
ATOM 713 C C . ASP A 1 90 ? 15.727 0.647 -19.014 1.00 92.06 90 ASP A C 1
ATOM 715 O O . ASP A 1 90 ? 14.668 1.215 -19.289 1.00 92.06 90 ASP A O 1
ATOM 719 N N . LEU A 1 91 ? 16.188 0.560 -17.766 1.00 92.50 91 LEU A N 1
ATOM 720 C CA . LEU A 1 91 ? 15.428 0.955 -16.584 1.00 92.50 91 LEU A CA 1
ATOM 721 C C . LEU A 1 91 ? 15.153 2.467 -16.497 1.00 92.50 91 LEU A C 1
ATOM 723 O O . LEU A 1 91 ? 14.362 2.900 -15.651 1.00 92.50 91 LEU A O 1
ATOM 727 N N . THR A 1 92 ? 15.820 3.276 -17.319 1.00 93.38 92 THR A N 1
ATOM 728 C CA . THR A 1 92 ? 15.726 4.742 -17.299 1.00 93.38 92 THR A CA 1
ATOM 729 C C . THR A 1 92 ? 14.578 5.263 -18.160 1.00 93.38 92 THR A C 1
ATOM 731 O O . THR A 1 92 ? 14.067 6.361 -17.924 1.00 93.38 92 THR A O 1
ATOM 734 N N . THR A 1 93 ? 14.122 4.451 -19.113 1.00 92.88 93 THR A N 1
ATOM 735 C CA . THR A 1 93 ? 13.064 4.807 -20.061 1.00 92.88 93 THR A CA 1
ATOM 736 C C . THR A 1 93 ? 11.677 4.374 -19.574 1.00 92.88 93 THR A C 1
ATOM 738 O O . THR A 1 93 ? 11.571 3.540 -18.670 1.00 92.88 93 THR A O 1
ATOM 741 N N . PRO A 1 94 ? 10.588 4.944 -20.122 1.00 93.25 94 PRO A N 1
ATOM 742 C CA . PRO A 1 94 ? 9.238 4.430 -19.911 1.00 93.25 94 PRO A CA 1
ATOM 743 C C . PRO A 1 94 ? 9.025 3.056 -20.558 1.00 93.25 94 PRO A C 1
ATOM 745 O O . PRO A 1 94 ? 9.611 2.741 -21.594 1.00 93.25 94 PRO A O 1
ATOM 748 N N . ASP A 1 95 ? 8.131 2.244 -19.987 1.00 92.69 95 ASP A N 1
ATOM 749 C CA . ASP A 1 95 ? 7.806 0.934 -20.556 1.00 92.69 95 ASP A CA 1
ATOM 750 C C . ASP A 1 95 ? 6.979 1.053 -21.839 1.00 92.69 95 ASP A C 1
ATOM 752 O O . ASP A 1 95 ? 5.793 1.371 -21.795 1.00 92.69 95 ASP A O 1
ATOM 756 N N . SER A 1 96 ? 7.598 0.733 -22.977 1.00 89.88 96 SER A N 1
ATOM 757 C CA . SER A 1 96 ? 6.960 0.788 -24.300 1.00 89.88 96 SER A CA 1
ATOM 758 C C . SER A 1 96 ? 5.793 -0.192 -24.450 1.00 89.88 96 SER A C 1
ATOM 760 O O . SER A 1 96 ? 4.901 0.042 -25.262 1.00 89.88 96 SER A O 1
ATOM 762 N N . LEU A 1 97 ? 5.786 -1.288 -23.681 1.00 92.38 97 LEU A N 1
ATOM 763 C CA . LEU A 1 97 ? 4.726 -2.301 -23.726 1.00 92.38 97 LEU A CA 1
ATOM 764 C C . LEU A 1 97 ? 3.662 -2.100 -22.637 1.00 92.38 97 LEU A C 1
ATOM 766 O O . LEU A 1 97 ? 2.675 -2.833 -22.607 1.00 92.38 97 LEU A O 1
ATOM 770 N N . TYR A 1 98 ? 3.861 -1.139 -21.728 1.00 92.62 98 TYR A N 1
ATOM 771 C CA . TYR A 1 98 ? 2.996 -0.867 -20.571 1.00 92.62 98 TYR A CA 1
ATOM 772 C C . TYR A 1 98 ? 2.710 -2.079 -19.663 1.00 92.62 98 TYR A C 1
ATOM 774 O O . TYR A 1 98 ? 1.783 -2.055 -18.848 1.00 92.62 98 TYR A O 1
ATOM 782 N N . ILE A 1 99 ? 3.531 -3.125 -19.741 1.00 94.31 99 ILE A N 1
ATOM 783 C CA . ILE A 1 99 ? 3.393 -4.347 -18.948 1.00 94.31 99 ILE A CA 1
ATOM 784 C C . ILE A 1 99 ? 3.680 -4.045 -17.471 1.00 94.31 99 ILE A C 1
ATOM 786 O O . ILE A 1 99 ? 2.933 -4.477 -16.591 1.00 94.31 99 ILE A O 1
ATOM 790 N N . LEU A 1 100 ? 4.728 -3.272 -17.176 1.00 94.00 100 LEU A N 1
ATOM 791 C CA . LEU A 1 100 ? 5.147 -2.943 -15.810 1.00 94.00 100 LEU A CA 1
ATOM 792 C C . LEU A 1 100 ? 4.115 -2.100 -15.033 1.00 94.00 100 LEU A C 1
ATOM 794 O O . LEU A 1 100 ? 3.801 -2.475 -13.895 1.00 94.00 100 LEU A O 1
ATOM 798 N N . PRO A 1 101 ? 3.522 -1.030 -15.603 1.00 93.81 101 PRO A N 1
ATOM 799 C CA . PRO A 1 101 ? 2.395 -0.331 -14.987 1.00 93.81 101 PRO A CA 1
ATOM 800 C C . PRO A 1 101 ? 1.212 -1.253 -14.667 1.00 93.81 101 PRO A C 1
ATOM 802 O O . PRO A 1 101 ? 0.663 -1.198 -13.563 1.00 93.81 101 PRO A O 1
ATOM 805 N N . VAL A 1 102 ? 0.843 -2.141 -15.598 1.00 95.12 102 VAL A N 1
ATOM 806 C CA . VAL A 1 102 ? -0.283 -3.072 -15.422 1.00 95.12 102 VAL A CA 1
ATOM 807 C C . VAL A 1 102 ? 0.008 -4.093 -14.321 1.00 95.12 102 VAL A C 1
ATOM 809 O O . VAL A 1 102 ? -0.814 -4.274 -13.421 1.00 95.12 102 VAL A O 1
ATOM 812 N N . ILE A 1 103 ? 1.190 -4.719 -14.321 1.00 94.81 103 ILE A N 1
ATOM 813 C CA . ILE A 1 103 ? 1.603 -5.653 -13.260 1.00 94.81 103 ILE A CA 1
ATOM 814 C C . ILE A 1 103 ? 1.639 -4.942 -11.905 1.00 94.81 103 ILE A C 1
ATOM 816 O O . ILE A 1 103 ? 1.209 -5.497 -10.891 1.00 94.81 103 ILE A O 1
ATOM 820 N N . THR A 1 104 ? 2.108 -3.699 -11.865 1.00 94.62 104 THR A N 1
ATOM 821 C CA . THR A 1 104 ? 2.149 -2.911 -10.631 1.00 94.62 104 THR A CA 1
ATOM 822 C C . THR A 1 104 ? 0.749 -2.637 -10.092 1.00 94.62 104 THR A C 1
ATOM 824 O O . THR A 1 104 ? 0.498 -2.864 -8.908 1.00 94.62 104 THR A O 1
ATOM 827 N N . ALA A 1 105 ? -0.189 -2.235 -10.951 1.00 94.12 105 ALA A N 1
ATOM 828 C CA . ALA A 1 105 ? -1.584 -2.043 -10.566 1.00 94.12 105 ALA A CA 1
ATOM 829 C C . ALA A 1 105 ? -2.233 -3.346 -10.071 1.00 94.12 105 ALA A C 1
ATOM 831 O O . ALA A 1 105 ? -2.914 -3.341 -9.044 1.00 94.12 105 ALA A O 1
ATOM 832 N N . LEU A 1 106 ? -1.980 -4.474 -10.743 1.00 95.00 106 LEU A N 1
ATOM 833 C CA . LEU A 1 106 ? -2.486 -5.788 -10.336 1.00 95.00 106 LEU A CA 1
ATOM 834 C C . LEU A 1 106 ? -1.904 -6.240 -8.991 1.00 95.00 106 LEU A C 1
ATOM 836 O O . LEU A 1 106 ? -2.649 -6.634 -8.096 1.00 95.00 106 LEU A O 1
ATOM 840 N N . THR A 1 107 ? -0.586 -6.154 -8.811 1.00 93.50 107 THR A N 1
ATOM 841 C CA . THR A 1 107 ? 0.071 -6.530 -7.546 1.00 93.50 107 THR A CA 1
ATOM 842 C C . THR A 1 107 ? -0.368 -5.634 -6.394 1.00 93.50 107 THR A C 1
ATOM 844 O O . THR A 1 107 ? -0.598 -6.132 -5.289 1.00 93.50 107 THR A O 1
ATOM 847 N N . PHE A 1 108 ? -0.569 -4.339 -6.643 1.00 91.50 108 PHE A N 1
ATOM 848 C CA . PHE A 1 108 ? -1.149 -3.422 -5.668 1.00 91.50 108 PHE A CA 1
ATOM 849 C C . PHE A 1 108 ? -2.585 -3.825 -5.313 1.00 91.50 108 PHE A C 1
ATOM 851 O O . PHE A 1 108 ? -2.920 -3.918 -4.133 1.00 91.50 108 PHE A O 1
ATOM 858 N N . LEU A 1 109 ? -3.415 -4.143 -6.309 1.00 91.88 109 LEU A N 1
ATOM 859 C CA . LEU A 1 109 ? -4.797 -4.577 -6.101 1.00 91.88 109 LEU A CA 1
ATOM 860 C C . LEU A 1 109 ? -4.876 -5.847 -5.248 1.00 91.88 109 LEU A C 1
ATOM 862 O O . LEU A 1 109 ? -5.652 -5.900 -4.296 1.00 91.88 109 LEU A O 1
ATOM 866 N N . ILE A 1 110 ? -4.040 -6.842 -5.552 1.00 91.44 110 ILE A N 1
ATOM 867 C CA . ILE A 1 110 ? -3.926 -8.085 -4.777 1.00 91.44 110 ILE A CA 1
ATOM 868 C C . ILE A 1 110 ? -3.458 -7.777 -3.348 1.00 91.44 110 ILE A C 1
ATOM 870 O O . ILE A 1 110 ? -4.004 -8.316 -2.385 1.00 91.44 110 ILE A O 1
ATOM 874 N N . THR A 1 111 ? -2.488 -6.872 -3.191 1.00 87.62 111 THR A N 1
ATOM 875 C CA . THR A 1 111 ? -1.997 -6.428 -1.878 1.00 87.62 111 THR A CA 1
ATOM 876 C C . THR A 1 111 ? -3.108 -5.788 -1.060 1.00 87.62 111 THR A C 1
ATOM 878 O O . THR A 1 111 ? -3.287 -6.154 0.103 1.00 87.62 111 THR A O 1
ATOM 881 N N . VAL A 1 112 ? -3.889 -4.886 -1.653 1.00 85.00 112 VAL A N 1
ATOM 882 C CA . VAL A 1 112 ? -5.051 -4.277 -0.999 1.00 85.00 112 VAL A CA 1
ATOM 883 C C . VAL A 1 112 ? -6.077 -5.345 -0.648 1.00 85.00 112 VAL A C 1
ATOM 885 O O . VAL A 1 112 ? -6.526 -5.382 0.489 1.00 85.00 112 VAL A O 1
ATOM 888 N N . GLU A 1 113 ? -6.429 -6.235 -1.570 1.00 83.50 113 GLU A N 1
ATOM 889 C CA . GLU A 1 113 ? -7.441 -7.269 -1.341 1.00 83.50 113 GLU A CA 1
ATOM 890 C C . GLU A 1 113 ? -7.058 -8.191 -0.171 1.00 83.50 113 GLU A C 1
ATOM 892 O O . GLU A 1 113 ? -7.879 -8.444 0.708 1.00 83.50 113 GLU A O 1
ATOM 897 N N . LEU A 1 114 ? -5.795 -8.618 -0.097 1.00 79.38 114 LEU A N 1
ATOM 898 C CA . LEU A 1 114 ? -5.322 -9.538 0.941 1.00 79.38 114 LEU A CA 1
ATOM 899 C C . LEU A 1 114 ? -5.024 -8.865 2.290 1.00 79.38 114 LEU A C 1
ATOM 901 O O . LEU A 1 114 ? -5.186 -9.512 3.331 1.00 79.38 114 LEU A O 1
ATOM 905 N N . ASN A 1 115 ? -4.581 -7.602 2.301 1.00 74.62 115 ASN A N 1
ATOM 906 C CA . ASN A 1 115 ? -4.276 -6.869 3.539 1.00 74.62 115 ASN A CA 1
ATOM 907 C C . ASN A 1 115 ? -5.496 -6.122 4.106 1.00 74.62 115 ASN A C 1
ATOM 909 O O . ASN A 1 115 ? -5.628 -6.002 5.325 1.00 74.62 115 ASN A O 1
ATOM 913 N N . ALA A 1 116 ? -6.401 -5.621 3.258 1.00 65.94 116 ALA A N 1
ATOM 914 C CA . ALA A 1 116 ? -7.574 -4.864 3.701 1.00 65.94 116 ALA A CA 1
ATOM 915 C C . ALA A 1 116 ? -8.600 -5.736 4.429 1.00 65.94 116 ALA A C 1
ATOM 917 O O . ALA A 1 116 ? -9.257 -5.232 5.338 1.00 65.94 116 ALA A O 1
ATOM 918 N N . GLN A 1 117 ? -8.702 -7.024 4.079 1.00 59.69 117 GLN A N 1
ATOM 919 C CA . GLN A 1 117 ? -9.561 -7.980 4.786 1.00 59.69 117 GLN A CA 1
ATOM 920 C C . GLN A 1 117 ? -9.257 -7.962 6.297 1.00 59.69 117 GLN A C 1
ATOM 922 O O . GLN A 1 117 ? -10.124 -7.639 7.096 1.00 59.69 117 GLN A O 1
ATOM 927 N N . GLU A 1 118 ? -7.995 -8.089 6.702 1.00 57.78 118 GLU A N 1
ATOM 928 C CA . GLU A 1 118 ? -7.641 -8.216 8.128 1.00 57.78 118 GLU A CA 1
ATOM 929 C C . GLU A 1 118 ? -7.719 -6.907 8.925 1.00 57.78 118 GLU A C 1
ATOM 931 O O . GLU A 1 118 ? -7.922 -6.907 10.141 1.00 57.78 118 GLU A O 1
ATOM 936 N N . GLY A 1 119 ? -7.502 -5.772 8.255 1.00 57.66 119 GLY A N 1
ATOM 937 C CA . GLY A 1 119 ? -7.479 -4.460 8.903 1.00 57.66 119 GLY A CA 1
ATOM 938 C C . GLY A 1 119 ? -8.839 -3.769 8.968 1.00 57.66 119 GLY A C 1
ATOM 939 O O . GLY A 1 119 ? -9.050 -2.906 9.825 1.00 57.66 119 GLY A O 1
ATOM 940 N N . MET A 1 120 ? -9.752 -4.118 8.057 1.00 57.56 120 MET A N 1
ATOM 941 C CA . MET A 1 120 ? -11.011 -3.396 7.853 1.00 57.56 120 MET A CA 1
ATOM 942 C C . MET A 1 120 ? -12.261 -4.262 8.049 1.00 57.56 120 MET A C 1
ATOM 944 O O . MET A 1 120 ? -13.352 -3.698 8.061 1.00 57.56 120 MET A O 1
ATOM 948 N N . GLU A 1 121 ? -12.134 -5.574 8.275 1.00 50.47 121 GLU A N 1
ATOM 949 C CA . GLU A 1 121 ? -13.237 -6.500 8.603 1.00 50.47 121 GLU A CA 1
ATOM 950 C C . GLU A 1 121 ? -14.168 -5.941 9.695 1.00 50.47 121 GLU A C 1
ATOM 952 O O . GLU A 1 121 ? -13.755 -5.819 10.844 1.00 50.47 121 GLU A O 1
ATOM 957 N N . GLY A 1 122 ? -15.400 -5.543 9.349 1.00 51.19 122 GLY A N 1
ATOM 958 C CA . GLY A 1 122 ? -16.382 -4.927 10.267 1.00 51.19 122 GLY A CA 1
ATOM 959 C C . GLY A 1 122 ? -16.416 -3.386 10.283 1.00 51.19 122 GLY A C 1
ATOM 960 O O . GLY A 1 122 ? -17.053 -2.784 11.140 1.00 51.19 122 GLY A O 1
ATOM 961 N N . ASN A 1 123 ? -15.701 -2.703 9.382 1.00 58.47 123 ASN A N 1
ATOM 962 C CA . ASN A 1 123 ? -15.893 -1.265 9.143 1.00 58.47 123 ASN A CA 1
ATOM 963 C C . ASN A 1 123 ? -16.969 -1.063 8.044 1.00 58.47 123 ASN A C 1
ATOM 965 O O . ASN A 1 123 ? -16.791 -1.613 6.959 1.00 58.47 123 ASN A O 1
ATOM 969 N N . PRO A 1 124 ? -18.032 -0.252 8.239 1.00 56.03 124 PRO A N 1
ATOM 970 C CA . PRO A 1 124 ? -19.014 0.090 7.198 1.00 56.03 124 PRO A CA 1
ATOM 971 C C . PRO A 1 124 ? -18.376 0.672 5.950 1.00 56.03 124 PRO A C 1
ATOM 973 O O . PRO A 1 124 ? -18.854 0.475 4.838 1.00 56.03 124 PRO A O 1
ATOM 976 N N . MET A 1 125 ? -17.287 1.412 6.138 1.00 64.62 125 MET A N 1
ATOM 977 C CA . MET A 1 125 ? -16.564 2.044 5.050 1.00 64.62 125 MET A CA 1
ATOM 978 C C . MET A 1 125 ? -15.611 1.067 4.359 1.00 64.62 125 MET A C 1
ATOM 980 O O . MET A 1 125 ? -14.993 1.458 3.379 1.00 64.62 125 MET A O 1
ATOM 984 N N . ALA A 1 126 ? -15.465 -0.184 4.818 1.00 69.19 126 ALA A N 1
ATOM 985 C CA . ALA A 1 126 ? -14.534 -1.144 4.218 1.00 69.19 126 ALA A CA 1
ATOM 986 C C . ALA A 1 126 ? -14.836 -1.369 2.733 1.00 69.19 126 ALA A C 1
ATOM 988 O O . ALA A 1 126 ? -13.919 -1.331 1.916 1.00 69.19 126 ALA A O 1
ATOM 989 N N . GLY A 1 127 ? -16.115 -1.527 2.372 1.00 73.50 127 GLY A N 1
ATOM 990 C CA . GLY A 1 127 ? -16.540 -1.658 0.976 1.00 73.50 127 GLY A CA 1
ATOM 991 C C . GLY A 1 127 ? -16.204 -0.416 0.147 1.00 73.50 127 GLY A C 1
ATOM 992 O O . GLY A 1 127 ? -15.603 -0.526 -0.920 1.00 73.50 127 GLY A O 1
ATOM 993 N N . THR A 1 128 ? -16.504 0.774 0.673 1.00 81.12 128 THR A N 1
ATOM 994 C CA . THR A 1 128 ? -16.186 2.051 0.016 1.00 81.12 128 THR A CA 1
ATOM 995 C C . THR A 1 128 ? -14.682 2.239 -0.159 1.00 81.12 128 THR A C 1
ATOM 997 O O . THR A 1 128 ? -14.226 2.525 -1.259 1.00 81.12 128 THR A O 1
ATOM 1000 N N . ILE A 1 129 ? -13.895 2.025 0.895 1.00 79.19 129 ILE A N 1
ATOM 1001 C CA . ILE A 1 129 ? -12.432 2.148 0.886 1.00 79.19 129 ILE A CA 1
ATOM 1002 C C . ILE A 1 129 ? -11.825 1.167 -0.121 1.00 79.19 129 ILE A C 1
ATOM 1004 O O . ILE A 1 129 ? -10.944 1.532 -0.895 1.00 79.19 129 ILE A O 1
ATOM 1008 N N . LYS A 1 130 ? -12.332 -0.065 -0.162 1.00 81.31 130 LYS A N 1
ATOM 1009 C CA . LYS A 1 130 ? -11.910 -1.079 -1.127 1.00 81.31 130 LYS A CA 1
ATOM 1010 C C . LYS A 1 130 ? -12.214 -0.660 -2.563 1.00 81.31 130 LYS A C 1
ATOM 1012 O O . LYS A 1 130 ? -11.347 -0.790 -3.422 1.00 81.31 130 LYS A O 1
ATOM 1017 N N . ASN A 1 131 ? -13.401 -0.117 -2.826 1.00 85.88 131 ASN A N 1
ATOM 1018 C CA . ASN A 1 131 ? -13.762 0.402 -4.147 1.00 85.88 131 ASN A CA 1
ATOM 1019 C C . ASN A 1 131 ? -12.903 1.610 -4.543 1.00 85.88 131 ASN A C 1
ATOM 1021 O O . ASN A 1 131 ? -12.462 1.686 -5.687 1.00 85.88 131 ASN A O 1
ATOM 1025 N N . VAL A 1 132 ? -12.591 2.500 -3.597 1.00 88.50 132 VAL A N 1
ATOM 1026 C CA . VAL A 1 132 ? -11.665 3.621 -3.815 1.00 88.50 132 VAL A CA 1
ATOM 1027 C C . VAL A 1 132 ? -10.275 3.106 -4.181 1.00 88.50 132 VAL A C 1
ATOM 1029 O O . VAL A 1 132 ? -9.714 3.551 -5.177 1.00 88.50 132 VAL A O 1
ATOM 1032 N N . PHE A 1 133 ? -9.730 2.132 -3.447 1.00 88.44 133 PHE A N 1
ATOM 1033 C CA . PHE A 1 133 ? -8.424 1.556 -3.775 1.00 88.44 133 PHE A CA 1
ATOM 1034 C C . PHE A 1 133 ? -8.422 0.779 -5.097 1.00 88.44 133 PHE A C 1
ATOM 1036 O O . PHE A 1 133 ? -7.426 0.820 -5.815 1.00 88.44 133 PHE A O 1
ATOM 1043 N N . ARG A 1 134 ? -9.528 0.115 -5.457 1.00 88.75 134 ARG A N 1
ATOM 1044 C CA . ARG A 1 134 ? -9.705 -0.515 -6.778 1.00 88.75 134 ARG A CA 1
ATOM 1045 C C . ARG A 1 134 ? -9.688 0.527 -7.898 1.00 88.75 134 ARG A C 1
ATOM 1047 O O . ARG A 1 134 ? -8.973 0.352 -8.878 1.00 88.75 134 ARG A O 1
ATOM 1054 N N . GLY A 1 135 ? -10.416 1.632 -7.725 1.00 91.38 135 GLY A N 1
ATOM 1055 C CA . GLY A 1 135 ? -10.388 2.762 -8.655 1.00 91.38 135 GLY A CA 1
ATOM 1056 C C . GLY A 1 135 ? -9.000 3.396 -8.753 1.00 91.38 135 GLY A C 1
ATOM 1057 O O . GLY A 1 135 ? -8.517 3.659 -9.851 1.00 91.38 135 GLY A O 1
ATOM 1058 N N . PHE A 1 136 ? -8.316 3.561 -7.619 1.00 91.12 136 PHE A N 1
ATOM 1059 C CA . PHE A 1 136 ? -6.943 4.056 -7.569 1.00 91.12 136 PHE A CA 1
ATOM 1060 C C . PHE A 1 136 ? -5.973 3.137 -8.323 1.00 91.12 136 PHE A C 1
ATOM 1062 O O . PHE A 1 136 ? -5.150 3.632 -9.088 1.00 91.12 136 PHE A O 1
ATOM 1069 N N . ALA A 1 137 ? -6.096 1.814 -8.175 1.00 90.50 137 ALA A N 1
ATOM 1070 C CA . ALA A 1 137 ? -5.273 0.853 -8.909 1.00 90.50 137 ALA A CA 1
ATOM 1071 C C . ALA A 1 137 ? -5.444 1.005 -10.429 1.00 90.50 137 ALA A C 1
ATOM 1073 O O . ALA A 1 137 ? -4.457 1.049 -11.158 1.00 90.50 137 ALA A O 1
ATOM 1074 N N . LEU A 1 138 ? -6.686 1.164 -10.901 1.00 92.25 138 LEU A N 1
ATOM 1075 C CA . LEU A 1 138 ? -6.972 1.397 -12.320 1.00 92.25 138 LEU A CA 1
ATOM 1076 C C . LEU A 1 138 ? -6.418 2.740 -12.812 1.00 92.25 138 LEU A C 1
ATOM 1078 O O . LEU A 1 138 ? -5.802 2.793 -13.872 1.00 92.25 138 LEU A O 1
ATOM 1082 N N . LEU A 1 139 ? -6.583 3.810 -12.030 1.00 93.56 139 LEU A N 1
ATOM 1083 C CA . LEU A 1 139 ? -6.078 5.145 -12.368 1.00 93.56 139 LEU A CA 1
ATOM 1084 C C . LEU A 1 139 ? -4.542 5.223 -12.344 1.00 93.56 139 LEU A C 1
ATOM 1086 O O . LEU A 1 139 ? -3.948 6.042 -13.044 1.00 93.56 139 LEU A O 1
ATOM 1090 N N . THR A 1 140 ? -3.890 4.358 -11.565 1.00 90.50 140 THR A N 1
ATOM 1091 C CA . THR A 1 140 ? -2.426 4.305 -11.467 1.00 90.50 140 THR A CA 1
ATOM 1092 C C . THR A 1 140 ? -1.786 3.946 -12.806 1.00 90.50 140 THR A C 1
ATOM 1094 O O . THR A 1 140 ? -0.726 4.480 -13.122 1.00 90.50 140 THR A O 1
ATOM 1097 N N . VAL A 1 141 ? -2.429 3.106 -13.625 1.00 93.00 141 VAL A N 1
ATOM 1098 C CA . VAL A 1 141 ? -1.879 2.687 -14.924 1.00 93.00 141 VAL A CA 1
ATOM 1099 C C . VAL A 1 141 ? -1.619 3.894 -15.839 1.00 93.00 141 VAL A C 1
ATOM 1101 O O . VAL A 1 141 ? -0.450 4.132 -16.135 1.00 93.00 141 VAL A O 1
ATOM 1104 N N . PRO A 1 142 ? -2.618 4.719 -16.226 1.00 94.12 142 PRO A N 1
ATOM 1105 C CA . PRO A 1 142 ? -2.378 5.891 -17.067 1.00 94.12 142 PRO A CA 1
ATOM 1106 C C . PRO A 1 142 ? -1.523 6.968 -16.411 1.00 94.12 142 PRO A C 1
ATOM 1108 O O . PRO A 1 142 ? -0.742 7.622 -17.095 1.00 94.12 142 PRO A O 1
ATOM 1111 N N . MET A 1 143 ? -1.615 7.127 -15.091 1.00 92.25 143 MET A N 1
ATOM 1112 C CA . MET A 1 143 ? -0.809 8.110 -14.367 1.00 92.25 143 MET A CA 1
ATOM 1113 C C . MET A 1 143 ? 0.691 7.790 -14.416 1.00 92.25 143 MET A C 1
ATOM 1115 O O . MET A 1 143 ? 1.516 8.701 -14.434 1.00 92.25 143 MET A O 1
ATOM 1119 N N . THR A 1 144 ? 1.048 6.506 -14.419 1.00 91.56 144 THR A N 1
ATOM 1120 C CA . THR A 1 144 ? 2.442 6.063 -14.293 1.00 91.56 144 THR A CA 1
ATOM 1121 C C . THR A 1 144 ? 3.071 5.636 -15.617 1.00 91.56 144 THR A C 1
ATOM 1123 O O . THR A 1 144 ? 4.264 5.362 -15.637 1.00 91.56 144 THR A O 1
ATOM 1126 N N . MET A 1 145 ? 2.340 5.641 -16.740 1.00 91.56 145 MET A N 1
ATOM 1127 C CA . MET A 1 145 ? 2.876 5.208 -18.044 1.00 91.56 145 MET A CA 1
ATOM 1128 C C . MET A 1 145 ? 4.171 5.925 -18.457 1.00 91.56 145 MET A C 1
ATOM 1130 O O . MET A 1 145 ? 5.019 5.316 -19.097 1.00 91.56 145 MET A O 1
ATOM 1134 N N . SER A 1 146 ? 4.342 7.193 -18.079 1.00 92.06 146 SER A N 1
ATOM 1135 C CA . SER A 1 146 ? 5.532 7.990 -18.416 1.00 92.06 146 SER A CA 1
ATOM 1136 C C . SER A 1 146 ? 6.684 7.841 -17.416 1.00 92.06 146 SER A C 1
ATOM 1138 O O . SER A 1 146 ? 7.673 8.567 -17.509 1.00 92.06 146 SER A O 1
ATOM 1140 N N . PHE A 1 147 ? 6.548 6.983 -16.403 1.00 93.25 147 PHE A N 1
ATOM 1141 C CA . PHE A 1 147 ? 7.570 6.823 -15.373 1.00 93.25 147 PHE A CA 1
ATOM 1142 C C . PHE A 1 147 ? 8.677 5.864 -15.830 1.00 93.25 147 PHE A C 1
ATOM 1144 O O . PHE A 1 147 ? 8.382 4.888 -16.520 1.00 93.25 147 PHE A O 1
ATOM 1151 N N . PRO A 1 148 ? 9.934 6.092 -15.397 1.00 94.31 148 PRO A N 1
ATOM 1152 C CA . PRO A 1 148 ? 11.028 5.158 -15.634 1.00 94.31 148 PRO A CA 1
ATOM 1153 C C . PRO A 1 148 ? 10.726 3.750 -15.113 1.00 94.31 148 PRO A C 1
ATOM 1155 O O . PRO A 1 148 ? 10.227 3.581 -13.992 1.00 94.31 148 PRO A O 1
ATOM 1158 N N . GLN A 1 149 ? 11.108 2.739 -15.892 1.00 93.31 149 GLN A N 1
ATOM 1159 C CA . GLN A 1 149 ? 10.969 1.317 -15.565 1.00 93.31 149 GLN A CA 1
ATOM 1160 C C . GLN A 1 149 ? 11.553 0.947 -14.183 1.00 93.31 149 GLN A C 1
ATOM 1162 O O . GLN A 1 149 ? 10.962 0.142 -13.458 1.00 93.31 149 GLN A O 1
ATOM 1167 N N . ALA A 1 150 ? 12.645 1.596 -13.757 1.00 94.19 150 ALA A N 1
ATOM 1168 C CA . ALA A 1 150 ? 13.286 1.393 -12.452 1.00 94.19 150 ALA A CA 1
ATOM 1169 C C . ALA A 1 150 ? 12.323 1.534 -11.257 1.00 94.19 150 ALA A C 1
ATOM 1171 O O . ALA A 1 150 ? 12.443 0.821 -10.257 1.00 94.19 150 ALA A O 1
ATOM 1172 N N . ILE A 1 151 ? 11.353 2.448 -11.349 1.00 93.94 151 ILE A N 1
ATOM 1173 C CA . ILE A 1 151 ? 10.396 2.723 -10.267 1.00 93.94 151 ILE A CA 1
ATOM 1174 C C . ILE A 1 151 ? 9.445 1.535 -10.084 1.00 93.94 151 ILE A C 1
ATOM 1176 O O . ILE A 1 151 ? 9.115 1.162 -8.955 1.00 93.94 151 ILE A O 1
ATOM 1180 N N . PHE A 1 152 ? 9.054 0.890 -11.183 1.00 94.06 152 PHE A N 1
ATOM 1181 C CA . PHE A 1 152 ? 8.191 -0.286 -11.148 1.00 94.06 152 PHE A CA 1
ATOM 1182 C C . PHE A 1 152 ? 8.902 -1.509 -10.575 1.00 94.06 152 PHE A C 1
ATOM 1184 O O . PHE A 1 152 ? 8.281 -2.258 -9.822 1.00 94.06 152 PHE A O 1
ATOM 1191 N N . CYS A 1 153 ? 10.205 -1.675 -10.824 1.00 92.62 153 CYS A N 1
ATOM 1192 C CA . CYS A 1 153 ? 10.999 -2.724 -10.176 1.00 92.62 153 CYS A CA 1
ATOM 1193 C C . CYS A 1 153 ? 10.904 -2.628 -8.646 1.00 92.62 153 CYS A C 1
ATOM 1195 O O . CYS A 1 153 ? 10.676 -3.632 -7.967 1.00 92.62 153 CYS A O 1
ATOM 1197 N N . TYR A 1 154 ? 10.996 -1.417 -8.095 1.00 92.75 154 TYR A N 1
ATOM 1198 C CA . TYR A 1 154 ? 10.791 -1.181 -6.666 1.00 92.75 154 TYR A CA 1
ATOM 1199 C C . TYR A 1 154 ? 9.354 -1.459 -6.217 1.00 92.75 154 TYR A C 1
ATOM 1201 O O . TYR A 1 154 ? 9.142 -2.139 -5.214 1.00 92.75 154 TYR A O 1
ATOM 1209 N N . TRP A 1 155 ? 8.351 -0.963 -6.941 1.00 92.56 155 TRP A N 1
ATOM 1210 C CA . TRP A 1 155 ? 6.961 -1.156 -6.527 1.00 92.56 155 TRP A CA 1
ATOM 1211 C C . TRP A 1 155 ? 6.538 -2.620 -6.536 1.00 92.56 155 TRP A C 1
ATOM 1213 O O . TRP A 1 155 ? 5.937 -3.088 -5.569 1.00 92.56 155 TRP A O 1
ATOM 1223 N N . ILE A 1 156 ? 6.870 -3.349 -7.599 1.00 93.50 156 ILE A N 1
ATOM 1224 C CA . ILE A 1 156 ? 6.512 -4.759 -7.748 1.00 93.50 156 ILE A CA 1
ATOM 1225 C C . ILE A 1 156 ? 7.201 -5.585 -6.662 1.00 93.50 156 ILE A C 1
ATOM 1227 O O . ILE A 1 156 ? 6.545 -6.390 -6.003 1.00 93.50 156 ILE A O 1
ATOM 1231 N N . THR A 1 157 ? 8.496 -5.357 -6.418 1.00 93.31 157 THR A N 1
ATOM 1232 C CA . THR A 1 157 ? 9.227 -6.070 -5.356 1.00 93.31 157 THR A CA 1
ATOM 1233 C C . THR A 1 157 ? 8.696 -5.730 -3.965 1.00 93.31 157 THR A C 1
ATOM 1235 O O . THR A 1 157 ? 8.512 -6.632 -3.149 1.00 93.31 157 THR A O 1
ATOM 1238 N N . SER A 1 158 ? 8.361 -4.465 -3.703 1.00 91.44 158 SER A N 1
ATOM 1239 C CA . SER A 1 158 ? 7.746 -4.026 -2.444 1.00 91.44 158 SER A CA 1
ATOM 1240 C C . SER A 1 158 ? 6.365 -4.656 -2.216 1.00 91.44 158 SER A C 1
ATOM 1242 O O . SER A 1 158 ? 6.079 -5.172 -1.128 1.00 91.44 158 SER A O 1
ATOM 1244 N N . ASN A 1 159 ? 5.518 -4.697 -3.250 1.00 92.06 159 ASN A N 1
ATOM 1245 C CA . ASN A 1 159 ? 4.224 -5.378 -3.197 1.00 92.06 159 ASN A CA 1
ATOM 1246 C C . ASN A 1 159 ? 4.411 -6.881 -2.958 1.00 92.06 159 ASN A C 1
ATOM 1248 O O . ASN A 1 159 ? 3.763 -7.447 -2.080 1.00 92.06 159 ASN A O 1
ATOM 1252 N N . LEU A 1 160 ? 5.335 -7.528 -3.671 1.00 92.50 160 LEU A N 1
ATOM 1253 C CA . LEU A 1 160 ? 5.595 -8.959 -3.517 1.00 92.50 160 LEU A CA 1
ATOM 1254 C C . LEU A 1 160 ? 6.134 -9.298 -2.122 1.00 92.50 160 LEU A C 1
ATOM 1256 O O . LEU A 1 160 ? 5.706 -10.286 -1.519 1.00 92.50 160 LEU A O 1
ATOM 1260 N N . PHE A 1 161 ? 7.010 -8.458 -1.569 1.00 91.88 161 PHE A N 1
ATOM 1261 C CA . PHE A 1 161 ? 7.464 -8.580 -0.188 1.00 91.88 161 PHE A CA 1
ATOM 1262 C C . PHE A 1 161 ? 6.298 -8.427 0.793 1.00 91.88 161 PHE A C 1
ATOM 1264 O O . PHE A 1 161 ? 6.136 -9.264 1.678 1.00 91.88 161 PHE A O 1
ATOM 1271 N N . SER A 1 162 ? 5.445 -7.417 0.608 1.00 87.94 162 SER A N 1
ATOM 1272 C CA . SER A 1 162 ? 4.266 -7.179 1.454 1.00 87.94 162 SER A CA 1
ATOM 1273 C C . SER A 1 162 ? 3.294 -8.360 1.426 1.00 87.94 162 SER A C 1
ATOM 1275 O O . SER A 1 162 ? 2.792 -8.784 2.468 1.00 87.94 162 SER A O 1
ATOM 1277 N N . LEU A 1 163 ? 3.064 -8.931 0.243 1.00 89.50 163 LEU A N 1
ATOM 1278 C CA . LEU A 1 163 ? 2.259 -10.134 0.052 1.00 89.50 163 LEU A CA 1
ATOM 1279 C C . LEU A 1 163 ? 2.876 -11.341 0.747 1.00 89.50 163 LEU A C 1
ATOM 1281 O O . LEU A 1 163 ? 2.197 -12.023 1.510 1.00 89.50 163 LEU A O 1
ATOM 1285 N N . THR A 1 164 ? 4.166 -11.577 0.528 1.00 90.50 164 THR A N 1
ATOM 1286 C CA . THR A 1 164 ? 4.890 -12.699 1.133 1.00 90.50 164 THR A CA 1
ATOM 1287 C C . THR A 1 164 ? 4.873 -12.589 2.653 1.00 90.50 164 THR A C 1
ATOM 1289 O O . THR A 1 164 ? 4.482 -13.532 3.336 1.00 90.50 164 THR A O 1
ATOM 1292 N N . TYR A 1 165 ? 5.206 -11.416 3.189 1.00 87.38 165 TYR A N 1
ATOM 1293 C CA . TYR A 1 165 ? 5.149 -11.115 4.615 1.00 87.38 165 TYR A CA 1
ATOM 1294 C C . TYR A 1 165 ? 3.746 -11.355 5.190 1.00 87.38 165 TYR A C 1
ATOM 1296 O O . TYR A 1 165 ? 3.598 -12.056 6.195 1.00 87.38 165 TYR A O 1
ATOM 1304 N N . GLY A 1 166 ? 2.709 -10.837 4.524 1.00 83.38 166 GLY A N 1
ATOM 1305 C CA . GLY A 1 166 ? 1.317 -11.035 4.921 1.00 83.38 166 GLY A CA 1
ATOM 1306 C C . GLY A 1 166 ? 0.923 -12.513 4.939 1.00 83.38 166 GLY A C 1
ATOM 1307 O O . GLY A 1 166 ? 0.385 -12.99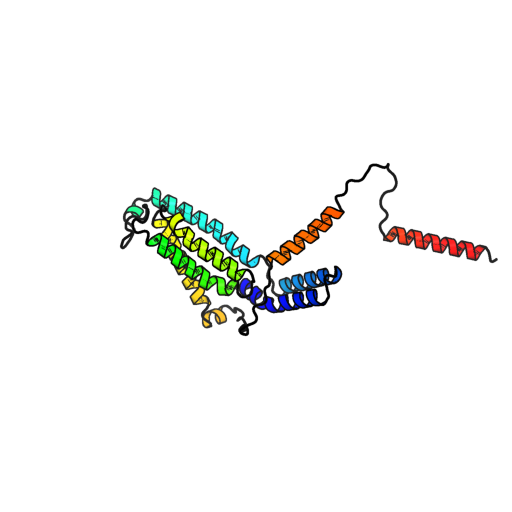9 5.931 1.00 83.38 166 GLY A O 1
ATOM 1308 N N . LEU A 1 167 ? 1.244 -13.261 3.883 1.00 85.50 167 LEU A N 1
ATOM 1309 C CA . LEU A 1 167 ? 0.947 -14.693 3.778 1.00 85.50 167 LEU A CA 1
ATOM 1310 C C . LEU A 1 167 ? 1.697 -15.530 4.823 1.00 85.50 167 LEU A C 1
ATOM 1312 O O . LEU A 1 167 ? 1.113 -16.450 5.399 1.00 85.50 167 LEU A O 1
ATOM 1316 N N . VAL A 1 168 ? 2.963 -15.208 5.097 1.00 87.31 168 VAL A N 1
ATOM 1317 C CA . VAL A 1 168 ? 3.777 -15.895 6.110 1.00 87.31 168 VAL A CA 1
ATOM 1318 C C . VAL A 1 168 ? 3.197 -15.672 7.502 1.00 87.31 168 VAL A C 1
ATOM 1320 O O . VAL A 1 168 ? 3.010 -16.636 8.243 1.00 87.31 168 VAL A O 1
ATOM 1323 N N . ILE A 1 169 ? 2.834 -14.437 7.856 1.00 82.25 169 ILE A N 1
ATOM 1324 C CA . ILE A 1 169 ? 2.256 -14.156 9.178 1.00 82.25 169 ILE A CA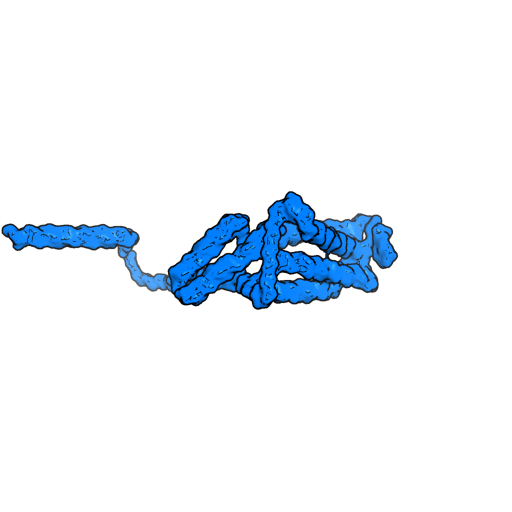 1
ATOM 1325 C C . ILE A 1 169 ? 0.841 -14.716 9.322 1.00 82.25 169 ILE A C 1
ATOM 1327 O O . ILE A 1 169 ? 0.429 -15.078 10.426 1.00 82.25 169 ILE A O 1
ATOM 1331 N N . LYS A 1 170 ? 0.100 -14.865 8.222 1.00 76.94 170 LYS A N 1
ATOM 1332 C CA . LYS A 1 170 ? -1.206 -15.532 8.239 1.00 76.94 170 LYS A CA 1
ATOM 1333 C C . LYS A 1 170 ? -1.122 -17.002 8.652 1.00 76.94 170 LYS A C 1
ATOM 1335 O O . LYS A 1 170 ? -2.115 -17.527 9.161 1.00 76.94 170 LYS A O 1
ATOM 1340 N N . ARG A 1 171 ? 0.032 -17.662 8.485 1.00 83.69 171 ARG A N 1
ATOM 1341 C CA . ARG A 1 171 ? 0.204 -19.073 8.854 1.00 83.69 171 ARG A CA 1
ATOM 1342 C C . ARG A 1 171 ? 0.008 -19.272 10.367 1.00 83.69 171 ARG A C 1
ATOM 1344 O O . ARG A 1 171 ? 0.643 -18.579 11.164 1.00 83.69 171 ARG A O 1
ATOM 1351 N N . PRO A 1 172 ? -0.802 -20.260 10.795 1.00 76.69 172 PRO A N 1
ATOM 1352 C CA . PRO A 1 172 ? -1.145 -20.461 12.207 1.00 76.69 172 PRO A CA 1
ATOM 1353 C C . PRO A 1 172 ? 0.078 -20.760 13.087 1.00 76.69 172 PRO A C 1
ATOM 1355 O O . PRO A 1 172 ? 0.130 -20.343 14.239 1.00 76.69 172 PRO A O 1
ATOM 1358 N N . GLN A 1 173 ? 1.104 -21.416 12.540 1.00 78.69 173 GLN A N 1
ATOM 1359 C CA . GLN A 1 173 ? 2.371 -21.670 13.238 1.00 78.69 173 GLN A CA 1
ATOM 1360 C C . GLN A 1 173 ? 3.090 -20.365 13.622 1.00 78.69 173 GLN A C 1
ATOM 1362 O O . GLN A 1 173 ? 3.547 -20.211 14.754 1.00 78.69 173 GLN A O 1
ATOM 1367 N N . VAL A 1 174 ? 3.120 -19.392 12.707 1.00 79.62 174 VAL A N 1
ATOM 1368 C CA . VAL A 1 174 ? 3.747 -18.082 12.929 1.00 79.62 174 VAL A CA 1
ATOM 1369 C C . VAL A 1 174 ? 2.909 -17.239 13.893 1.00 79.62 174 VAL A C 1
ATOM 1371 O O . VAL A 1 174 ? 3.465 -16.592 14.781 1.00 79.62 174 VAL A O 1
ATOM 1374 N N . LYS A 1 175 ? 1.573 -17.307 13.803 1.00 76.38 175 LYS A N 1
ATOM 1375 C CA . LYS A 1 175 ? 0.664 -16.648 14.762 1.00 76.38 175 LYS A CA 1
ATOM 1376 C C . LYS A 1 175 ? 0.866 -17.144 16.194 1.00 76.38 175 LYS A C 1
ATOM 1378 O O . LYS A 1 175 ? 0.957 -16.319 17.107 1.00 76.38 175 LYS A O 1
ATOM 1383 N N . LYS A 1 176 ? 1.005 -18.463 16.377 1.00 77.62 176 LYS A N 1
ATOM 1384 C CA . LYS A 1 176 ? 1.303 -19.090 17.677 1.00 77.62 176 LYS A CA 1
ATOM 1385 C C . LYS A 1 176 ? 2.647 -18.620 18.230 1.00 77.62 176 LYS A C 1
ATOM 1387 O O . LYS A 1 176 ? 2.717 -18.209 19.385 1.00 77.62 176 LYS A O 1
ATOM 1392 N N . MET A 1 177 ? 3.685 -18.587 17.392 1.00 82.06 177 MET A N 1
ATOM 1393 C CA . MET A 1 177 ? 5.013 -18.104 17.787 1.00 82.06 177 MET A CA 1
ATOM 1394 C C . MET A 1 177 ? 5.004 -16.618 18.181 1.00 82.06 177 MET A C 1
ATOM 1396 O O . MET A 1 177 ? 5.628 -16.222 19.163 1.00 82.06 177 MET A O 1
ATOM 1400 N N . LEU A 1 178 ? 4.246 -15.788 17.459 1.00 76.94 178 LEU A N 1
ATOM 1401 C CA . LEU A 1 178 ? 4.154 -14.345 17.706 1.00 76.94 178 LEU A CA 1
ATOM 1402 C C . LEU A 1 178 ? 3.138 -13.953 18.797 1.00 76.94 178 LEU A C 1
ATOM 1404 O O . LEU A 1 178 ? 2.987 -12.750 19.067 1.00 76.94 178 LEU A O 1
ATOM 1408 N N . LYS A 1 179 ? 2.473 -14.935 19.432 1.00 75.44 179 LYS A N 1
ATOM 1409 C CA . LYS A 1 179 ? 1.399 -14.758 20.432 1.00 75.44 179 LYS A CA 1
ATOM 1410 C C . LYS A 1 179 ? 0.323 -13.783 19.951 1.00 75.44 179 LYS A C 1
ATOM 1412 O O . LYS A 1 179 ? -0.068 -12.853 20.658 1.00 75.44 179 LYS A O 1
ATOM 1417 N N . ILE A 1 180 ? -0.081 -13.937 18.696 1.00 67.75 180 ILE A N 1
ATOM 1418 C CA . ILE A 1 180 ? -1.094 -13.087 18.081 1.00 67.75 180 ILE A CA 1
ATOM 1419 C C . ILE A 1 180 ? -2.477 -13.646 18.460 1.00 67.75 180 ILE A C 1
ATOM 1421 O O . ILE A 1 180 ? -2.716 -14.822 18.193 1.00 67.75 180 ILE A O 1
ATOM 1425 N N . PRO A 1 181 ? -3.380 -12.849 19.068 1.00 64.12 181 PRO A N 1
ATOM 1426 C CA . PRO A 1 181 ? -4.739 -13.290 19.383 1.00 64.12 181 PRO A CA 1
ATOM 1427 C C . PRO A 1 181 ? -5.470 -13.758 18.120 1.00 64.12 181 PRO A C 1
ATOM 1429 O O . PRO A 1 181 ? -5.487 -13.029 17.131 1.00 64.12 181 PRO A O 1
ATOM 1432 N N . GLU A 1 182 ? -6.061 -14.950 18.125 1.00 59.50 182 GLU A N 1
ATOM 1433 C CA . GLU A 1 182 ? -6.878 -15.411 16.999 1.00 59.50 182 GLU A CA 1
ATOM 1434 C C . GLU A 1 182 ? -8.229 -14.681 17.000 1.00 59.50 182 GLU A C 1
ATOM 1436 O O . GLU A 1 182 ? -8.818 -14.432 18.053 1.00 59.50 182 GLU A O 1
ATOM 1441 N N . LEU A 1 183 ? -8.697 -14.288 15.813 1.00 58.47 183 LEU A N 1
ATOM 1442 C CA . LEU A 1 183 ? -10.033 -13.719 15.654 1.00 58.47 183 LEU A CA 1
ATOM 1443 C C . LEU A 1 183 ? -11.052 -14.857 15.826 1.00 58.47 183 LEU A C 1
ATOM 1445 O O . LEU A 1 183 ? -10.894 -15.884 15.161 1.00 58.47 183 LEU A O 1
ATOM 1449 N N . PRO A 1 184 ? -12.081 -14.721 16.683 1.00 54.59 184 PRO A N 1
ATOM 1450 C CA . PRO A 1 184 ? -13.183 -15.670 16.682 1.00 54.59 184 PRO A CA 1
ATOM 1451 C C . PRO A 1 184 ? -13.878 -15.618 15.310 1.00 54.59 184 PRO A C 1
ATOM 1453 O O . PRO A 1 184 ? -14.003 -14.529 14.740 1.00 54.59 184 PRO A O 1
ATOM 1456 N N . PRO A 1 185 ? -14.316 -16.764 14.759 1.00 49.31 185 PRO A N 1
ATOM 1457 C CA . PRO A 1 185 ? -15.015 -16.790 13.481 1.00 49.31 185 PRO A CA 1
ATOM 1458 C C . PRO A 1 185 ? -16.276 -15.925 13.571 1.00 49.31 185 PRO A C 1
ATOM 1460 O O . PRO A 1 185 ? -17.114 -16.116 14.452 1.00 49.31 185 PRO A O 1
ATOM 1463 N N . THR A 1 186 ? -16.396 -14.946 12.676 1.00 49.16 186 THR A N 1
ATOM 1464 C CA . THR A 1 186 ? -17.599 -14.117 12.556 1.00 49.16 186 THR A CA 1
ATOM 1465 C C . THR A 1 186 ? -18.761 -14.998 12.073 1.00 49.16 186 THR A C 1
ATOM 1467 O O . THR A 1 186 ? -18.600 -15.669 11.050 1.00 49.16 186 THR A O 1
ATOM 1470 N N . PRO A 1 187 ? -19.919 -15.034 12.761 1.00 40.59 187 PRO A N 1
ATOM 1471 C CA . PRO A 1 187 ? -21.084 -15.753 12.262 1.00 40.59 187 PRO A CA 1
ATOM 1472 C C . PRO A 1 187 ? -21.526 -15.179 10.902 1.00 40.59 187 PRO A C 1
ATOM 1474 O O . PRO A 1 187 ? -21.543 -13.954 10.731 1.00 40.59 187 PRO A O 1
ATOM 1477 N N . PRO A 1 188 ? -21.885 -16.024 9.919 1.00 36.22 188 PRO A N 1
ATOM 1478 C CA . PRO A 1 188 ? -22.335 -15.556 8.614 1.00 36.22 188 PRO A CA 1
ATOM 1479 C C . PRO A 1 188 ? -23.629 -14.743 8.767 1.00 36.22 188 PRO A C 1
ATOM 1481 O O . PRO A 1 188 ? -24.636 -15.260 9.239 1.00 36.22 188 PRO A O 1
ATOM 1484 N N . GLY A 1 189 ? -23.602 -13.466 8.373 1.00 48.75 189 GLY A N 1
ATOM 1485 C CA . GLY A 1 189 ? -24.800 -12.619 8.279 1.00 48.75 189 GLY A CA 1
ATOM 1486 C C . GLY A 1 189 ? -24.890 -11.436 9.249 1.00 48.75 189 GLY A C 1
ATOM 1487 O O . GLY A 1 189 ? -25.763 -10.593 9.065 1.00 48.75 189 GLY A O 1
ATOM 1488 N N . GLN A 1 190 ? -23.983 -11.294 10.219 1.00 42.12 190 GLN A N 1
ATOM 1489 C CA . GLN A 1 190 ? -23.875 -10.076 11.032 1.00 42.12 190 GLN A CA 1
ATOM 1490 C C . GLN A 1 190 ? -22.554 -9.373 10.730 1.00 42.12 190 GLN A C 1
ATOM 1492 O O . GLN A 1 190 ? -21.504 -9.714 11.266 1.00 42.12 190 GLN A O 1
ATOM 1497 N N . GLN A 1 191 ? -22.610 -8.366 9.859 1.00 47.94 191 GLN A N 1
ATOM 1498 C CA . GLN A 1 191 ? -21.600 -7.312 9.818 1.00 47.94 191 GLN A CA 1
ATOM 1499 C C . GLN A 1 191 ? -22.243 -6.018 10.315 1.00 47.94 191 GLN A C 1
ATOM 1501 O O . GLN A 1 191 ? -22.819 -5.282 9.510 1.00 47.94 191 GLN A O 1
ATOM 1506 N N . PRO A 1 192 ? -22.196 -5.727 11.623 1.00 49.00 192 PRO A N 1
ATOM 1507 C CA . PRO A 1 192 ? -22.670 -4.458 12.126 1.00 49.00 192 PRO A CA 1
ATOM 1508 C C . PRO A 1 192 ? -21.564 -3.417 11.944 1.00 49.00 192 PRO A C 1
ATOM 1510 O O . PRO A 1 192 ? -20.366 -3.675 12.012 1.00 49.00 192 PRO A O 1
ATOM 1513 N N . SER A 1 193 ? -21.978 -2.222 11.566 1.00 49.09 193 SER A N 1
ATOM 1514 C CA . SER A 1 193 ? -21.104 -1.198 11.029 1.00 49.09 193 SER A CA 1
ATOM 1515 C C . SER A 1 193 ? -20.642 -0.202 12.095 1.00 49.09 193 SER A C 1
ATOM 1517 O O . SER A 1 193 ? -21.406 0.696 12.467 1.00 49.09 193 SER A O 1
ATOM 1519 N N . PHE A 1 194 ? -19.378 -0.252 12.521 1.00 52.12 194 PHE A N 1
ATOM 1520 C CA . PHE A 1 194 ? -18.780 0.857 13.273 1.00 52.12 194 PHE A CA 1
ATOM 1521 C C . PHE A 1 194 ? -18.151 1.935 12.370 1.00 52.12 194 PHE A C 1
ATOM 1523 O O . PHE A 1 194 ? -16.991 1.838 11.971 1.00 52.12 194 PHE A O 1
ATOM 1530 N N . ASP A 1 195 ? -18.895 3.010 12.087 1.00 56.94 195 ASP A N 1
ATOM 1531 C CA . ASP A 1 195 ? -18.350 4.198 11.415 1.00 56.94 195 ASP A CA 1
ATOM 1532 C C . ASP A 1 195 ? -17.664 5.129 12.432 1.00 56.94 195 ASP A C 1
ATOM 1534 O O . ASP A 1 195 ? -18.276 6.021 13.034 1.00 56.94 195 ASP A O 1
ATOM 1538 N N . LEU A 1 196 ? -16.364 4.896 12.635 1.00 49.44 196 LEU A N 1
ATOM 1539 C CA . LEU A 1 196 ? -15.495 5.706 13.493 1.00 49.44 196 LEU A CA 1
ATOM 1540 C C . LEU A 1 196 ? -15.487 7.184 13.077 1.00 49.44 196 LEU A C 1
ATOM 1542 O O . LEU A 1 196 ? -15.378 8.072 13.926 1.00 49.44 196 LEU A O 1
ATOM 1546 N N . PHE A 1 197 ? -15.604 7.451 11.777 1.00 50.56 197 PHE A N 1
ATOM 1547 C CA . PHE A 1 197 ? -15.520 8.794 11.223 1.00 50.56 197 PHE A CA 1
ATOM 1548 C C . PHE A 1 197 ? -16.822 9.558 11.453 1.00 50.56 197 PHE A C 1
ATOM 1550 O O . PHE A 1 197 ? -16.782 10.713 11.876 1.00 50.56 197 PHE A O 1
ATOM 1557 N N . ALA A 1 198 ? -17.973 8.901 11.290 1.00 57.81 198 ALA A N 1
ATOM 1558 C CA . ALA A 1 198 ? -19.261 9.470 11.679 1.00 57.81 198 ALA A CA 1
ATOM 1559 C C . ALA A 1 198 ? -19.330 9.741 13.187 1.00 57.81 198 ALA A C 1
ATOM 1561 O O . ALA A 1 198 ? -19.811 10.800 13.590 1.00 57.81 198 ALA A O 1
ATOM 1562 N N . ALA A 1 199 ? -18.804 8.841 14.025 1.00 58.59 199 ALA A N 1
ATOM 1563 C CA . ALA A 1 199 ? -18.736 9.057 15.471 1.00 58.59 199 ALA A CA 1
ATOM 1564 C C . ALA A 1 199 ? -17.850 10.265 15.832 1.00 58.59 199 ALA A C 1
ATOM 1566 O O . ALA A 1 199 ? -18.264 11.122 16.614 1.00 58.59 199 ALA A O 1
ATOM 1567 N N . LEU A 1 200 ? -16.668 10.386 15.214 1.00 58.81 200 LEU A N 1
ATOM 1568 C CA . LEU A 1 200 ? -15.773 11.538 15.381 1.00 58.81 200 LEU A CA 1
ATOM 1569 C C . LEU A 1 200 ? -16.392 12.841 14.862 1.00 58.81 200 LEU A C 1
ATOM 1571 O O . LEU A 1 200 ? -16.279 13.872 15.523 1.00 58.81 200 LEU A O 1
ATOM 1575 N N . LYS A 1 201 ? -17.087 12.804 13.722 1.00 67.38 201 LYS A N 1
ATOM 1576 C CA . LYS A 1 201 ? -17.786 13.963 13.153 1.00 67.38 201 LYS A CA 1
ATOM 1577 C C . LYS A 1 201 ? -18.932 14.419 14.054 1.00 67.38 201 LYS A C 1
ATOM 1579 O O . LYS A 1 201 ? -19.046 15.616 14.294 1.00 67.38 201 LYS A O 1
ATOM 1584 N N . LYS A 1 202 ? -19.720 13.491 14.612 1.00 63.41 202 LYS A N 1
ATOM 1585 C CA . LYS A 1 202 ? -20.779 13.803 15.590 1.00 63.41 202 LYS A CA 1
ATOM 1586 C C . LYS A 1 202 ? -20.196 14.407 16.870 1.00 63.41 202 LYS A C 1
ATOM 1588 O O . LYS A 1 202 ? -20.729 15.391 17.365 1.00 63.41 202 LYS A O 1
ATOM 1593 N N . MET A 1 203 ? -19.071 13.877 17.360 1.00 59.75 203 MET A N 1
ATOM 1594 C CA . MET A 1 203 ? -18.360 14.443 18.516 1.00 59.75 203 MET A CA 1
ATOM 1595 C C . MET A 1 203 ? -17.823 15.853 18.237 1.00 59.75 203 MET A C 1
ATOM 1597 O O . MET A 1 203 ? -17.964 16.739 19.080 1.00 59.75 203 MET A O 1
ATOM 1601 N N . LYS A 1 204 ? -17.239 16.086 17.054 1.00 65.69 204 LYS A N 1
ATOM 1602 C CA . LYS A 1 204 ? -16.745 17.411 16.660 1.00 65.69 204 LYS A CA 1
ATOM 1603 C C . LYS A 1 204 ? -17.896 18.408 16.494 1.00 65.69 204 LYS A C 1
ATOM 1605 O O . LYS A 1 204 ? -17.791 19.509 17.013 1.00 65.69 204 LYS A O 1
ATOM 1610 N N . ALA A 1 205 ? -18.999 18.001 15.863 1.00 62.50 205 ALA A N 1
ATOM 1611 C CA . ALA A 1 205 ? -20.197 18.826 15.710 1.00 62.50 205 ALA A CA 1
ATOM 1612 C C . ALA A 1 205 ? -20.810 19.219 17.067 1.00 62.50 205 ALA A C 1
ATOM 1614 O O . ALA A 1 205 ? -21.077 20.391 17.280 1.00 62.50 205 ALA A O 1
ATOM 1615 N N . MET A 1 206 ? -20.912 18.291 18.028 1.00 56.22 206 MET A N 1
ATOM 1616 C CA . MET A 1 206 ? -21.393 18.605 19.387 1.00 56.22 206 MET A CA 1
ATOM 1617 C C . MET A 1 206 ? -20.438 19.509 20.176 1.00 56.22 206 MET A C 1
ATOM 1619 O O . MET A 1 206 ? -20.872 20.325 20.982 1.00 56.22 206 MET A O 1
ATOM 1623 N N . THR A 1 207 ? -19.125 19.373 19.963 1.00 56.31 207 THR A N 1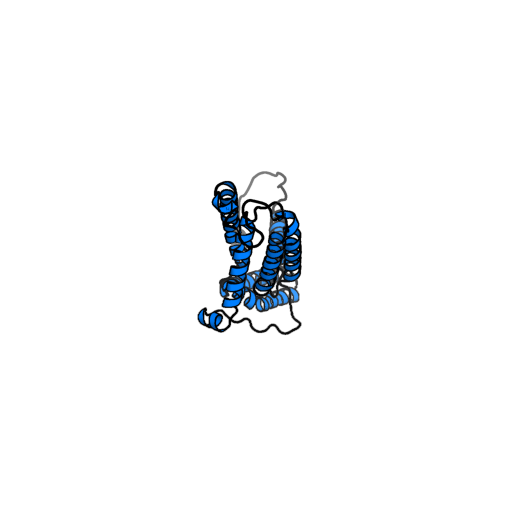
ATOM 1624 C CA . THR A 1 207 ? -18.135 20.272 20.583 1.00 56.31 207 THR A CA 1
ATOM 1625 C C . THR A 1 207 ? -18.223 21.677 19.975 1.00 56.31 207 THR A C 1
ATOM 1627 O O . THR A 1 207 ? -17.996 22.668 20.664 1.00 56.31 207 THR A O 1
ATOM 1630 N N . GLN A 1 208 ? -18.596 21.765 18.698 1.00 49.16 208 GLN A N 1
ATOM 1631 C CA . GLN A 1 208 ? -18.743 23.014 17.961 1.00 49.16 208 GLN A CA 1
ATOM 1632 C C . GLN A 1 208 ? -20.066 23.734 18.276 1.00 49.16 208 GLN A C 1
ATOM 1634 O O . GLN A 1 208 ? -20.028 24.948 18.458 1.00 49.16 208 GLN A O 1
ATOM 1639 N N . ASP A 1 209 ? -21.177 23.014 18.477 1.00 47.53 209 ASP A N 1
ATOM 1640 C CA . ASP A 1 209 ? -22.424 23.575 19.040 1.00 47.53 209 ASP A CA 1
ATOM 1641 C C . ASP A 1 209 ? -22.179 24.194 20.421 1.00 47.53 209 ASP A C 1
ATOM 1643 O O . ASP A 1 209 ? -22.593 25.317 20.701 1.00 47.53 209 ASP A O 1
ATOM 16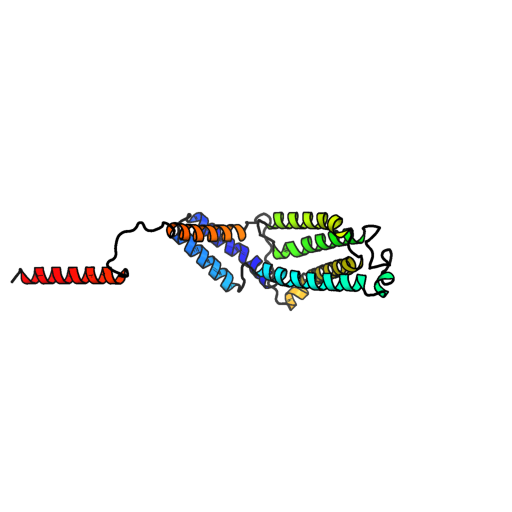47 N N . ARG A 1 210 ? -21.379 23.517 21.255 1.00 46.91 210 ARG A N 1
ATOM 1648 C CA . ARG A 1 210 ? -20.971 24.032 22.569 1.00 46.91 210 ARG A CA 1
ATOM 1649 C C . ARG A 1 210 ? -20.107 25.298 22.489 1.00 46.91 210 ARG A C 1
ATOM 1651 O O . ARG A 1 210 ? -20.050 26.043 23.456 1.00 46.91 210 ARG A O 1
ATOM 1658 N N . THR A 1 211 ? -19.439 25.542 21.358 1.00 42.00 211 THR A N 1
ATOM 1659 C CA . THR A 1 211 ? -18.640 26.763 21.134 1.00 42.00 211 THR A CA 1
ATOM 1660 C C . THR A 1 211 ? -19.501 27.898 20.556 1.00 42.00 211 THR A C 1
ATOM 1662 O O . THR A 1 211 ? -19.221 29.071 20.790 1.00 42.00 211 THR A O 1
ATOM 1665 N N . GLN A 1 212 ? -20.581 27.579 19.833 1.00 37.50 212 GLN A N 1
ATOM 1666 C CA . GLN A 1 212 ? -21.503 28.578 19.279 1.00 37.50 212 GLN A CA 1
ATOM 1667 C C . GLN A 1 212 ? -22.482 29.142 20.321 1.00 37.50 212 GLN A C 1
ATOM 1669 O O . GLN A 1 212 ? -22.793 30.328 20.241 1.00 37.50 212 GLN A O 1
ATOM 1674 N N . GLU A 1 213 ? -22.866 28.382 21.354 1.00 39.41 213 GLU A N 1
ATOM 1675 C CA . GLU A 1 213 ? -23.562 28.955 22.526 1.00 39.41 213 GLU A CA 1
ATOM 1676 C C . GLU A 1 213 ? -22.685 29.940 23.330 1.00 39.41 213 GLU A C 1
ATOM 1678 O O . GLU A 1 213 ? -23.213 30.797 24.033 1.00 39.41 213 GLU A O 1
ATOM 1683 N N . GLU A 1 214 ? -21.355 29.886 23.185 1.00 40.22 214 GLU A N 1
ATOM 1684 C CA . GLU A 1 214 ? -20.413 30.836 23.801 1.00 40.22 214 GLU A CA 1
ATOM 1685 C C . GLU A 1 214 ? -20.063 32.041 22.902 1.00 40.22 214 GLU A C 1
ATOM 1687 O O . GLU A 1 214 ? -19.346 32.939 23.343 1.00 40.22 214 GLU A O 1
ATOM 1692 N N . THR A 1 215 ? -20.581 32.115 21.666 1.00 32.34 215 THR A N 1
ATOM 1693 C CA . THR A 1 215 ? -20.246 33.191 20.707 1.00 32.34 215 THR A CA 1
ATOM 1694 C C . THR A 1 215 ? -21.453 34.068 20.339 1.00 32.34 215 THR A C 1
ATOM 1696 O O . THR A 1 215 ? -21.664 34.398 19.172 1.00 32.34 215 THR A O 1
ATOM 1699 N N . GLN A 1 216 ? -22.248 34.492 21.327 1.00 28.61 216 GLN A N 1
ATOM 1700 C CA . GLN A 1 216 ? -23.024 35.735 21.205 1.00 28.61 216 GLN A CA 1
ATOM 1701 C C . GLN A 1 216 ? -22.211 36.891 21.815 1.00 28.61 216 GLN A C 1
ATOM 1703 O O . GLN A 1 216 ? -21.794 36.790 22.971 1.00 28.61 216 GLN A O 1
ATOM 1708 N N . PRO A 1 217 ? -21.946 37.984 21.075 1.00 34.09 217 PRO A N 1
ATOM 1709 C CA . PRO A 1 217 ? -21.196 39.116 21.609 1.00 34.09 217 PRO A CA 1
ATOM 1710 C C . PRO A 1 217 ? -22.004 39.818 22.717 1.00 34.09 217 PRO A C 1
ATOM 1712 O O . PRO A 1 217 ? -23.216 39.989 22.569 1.00 34.09 217 PRO A O 1
ATOM 1715 N N . PRO A 1 218 ? -21.372 40.263 23.820 1.00 33.81 218 PRO A N 1
ATOM 1716 C CA . PRO A 1 218 ? -22.079 40.989 24.865 1.00 33.81 218 PRO A CA 1
ATOM 1717 C C . PRO A 1 218 ? -22.455 42.392 24.364 1.00 33.81 218 PRO A C 1
ATOM 1719 O O . PRO A 1 218 ? -21.592 43.163 23.943 1.00 33.81 218 PRO A O 1
ATOM 1722 N N . SER A 1 219 ? -23.739 42.754 24.435 1.00 31.69 219 SER A N 1
ATOM 1723 C CA . SER A 1 219 ? -24.156 44.161 24.372 1.00 31.69 219 SER A CA 1
ATOM 1724 C C . SER A 1 219 ? -23.628 44.927 25.600 1.00 31.69 219 SER A C 1
ATOM 1726 O O . SER A 1 219 ? -23.514 44.345 26.683 1.00 31.69 219 SER A O 1
ATOM 1728 N N . PRO A 1 220 ? -23.286 46.221 25.467 1.00 42.12 220 PRO A N 1
ATOM 1729 C CA . PRO A 1 220 ? -22.477 46.914 26.458 1.00 42.12 220 PRO A CA 1
ATOM 1730 C C . PRO A 1 220 ? -23.356 47.487 27.571 1.00 42.12 220 PRO A C 1
ATOM 1732 O O . PRO A 1 220 ? -24.099 48.434 27.336 1.00 42.12 220 PRO A O 1
ATOM 1735 N N . VAL A 1 221 ? -23.237 46.980 28.802 1.00 31.66 221 VAL A N 1
ATOM 1736 C CA . VAL A 1 221 ? -23.669 47.728 29.995 1.00 31.66 221 VAL A CA 1
ATOM 1737 C C . VAL A 1 221 ? -22.691 47.504 31.149 1.00 31.66 221 VAL A C 1
ATOM 1739 O O . VAL A 1 221 ? -22.665 46.452 31.772 1.00 31.66 221 VAL A O 1
ATOM 1742 N N . ASN A 1 222 ? -21.891 48.546 31.367 1.00 32.69 222 ASN A N 1
ATOM 1743 C CA . ASN A 1 222 ? -21.291 49.098 32.584 1.00 32.69 222 ASN A CA 1
ATOM 1744 C C . ASN A 1 222 ? -20.909 48.220 33.803 1.00 32.69 222 ASN A C 1
ATOM 1746 O O . ASN A 1 222 ? -21.621 47.314 34.228 1.00 32.69 222 ASN A O 1
ATOM 1750 N N . PRO A 1 223 ? -19.781 48.562 34.454 1.00 42.94 223 PRO A N 1
ATOM 1751 C CA . PRO A 1 223 ? -19.005 47.644 35.270 1.00 42.94 223 PRO A CA 1
ATOM 1752 C C . PRO A 1 223 ? -19.463 47.665 36.729 1.00 42.94 223 PRO A C 1
ATOM 1754 O O . PRO A 1 223 ? -19.391 48.709 37.376 1.00 42.94 223 PRO A O 1
ATOM 1757 N N . ARG A 1 224 ? -19.848 46.511 37.290 1.00 33.72 224 ARG A N 1
ATOM 1758 C CA . ARG A 1 224 ? -19.642 46.206 38.720 1.00 33.72 224 ARG A CA 1
ATOM 1759 C C . ARG A 1 224 ? -19.976 44.752 39.065 1.00 33.72 224 ARG A C 1
ATOM 1761 O O . ARG A 1 224 ? -21.020 44.232 38.701 1.00 33.72 224 ARG A O 1
ATOM 1768 N N . LEU A 1 225 ? -19.090 44.193 39.888 1.00 34.09 225 LEU A N 1
ATOM 1769 C CA . LEU A 1 225 ? -19.147 42.925 40.621 1.00 34.09 225 LEU A CA 1
ATOM 1770 C C . LEU A 1 225 ? -18.806 41.647 39.842 1.00 34.09 225 LEU A C 1
ATOM 1772 O O . LEU A 1 225 ? -19.639 40.879 39.371 1.00 34.09 225 LEU A O 1
ATOM 1776 N N . SER A 1 226 ? -17.501 41.405 39.858 1.00 34.31 226 SER A N 1
ATOM 1777 C CA . SER A 1 226 ? -16.812 40.135 39.717 1.00 34.31 226 SER A CA 1
ATOM 1778 C C . SER A 1 226 ? -17.425 38.974 40.521 1.00 34.31 226 SER A C 1
ATOM 1780 O O . SER A 1 226 ? -17.776 39.088 41.695 1.00 34.31 226 SER A O 1
ATOM 1782 N N . SER A 1 227 ? -17.475 37.831 39.831 1.00 51.28 227 SER A N 1
ATOM 1783 C CA . SER A 1 227 ? -17.209 36.463 40.298 1.00 51.28 227 SER A CA 1
ATOM 1784 C C . SER A 1 227 ? -17.678 36.071 41.699 1.00 51.28 227 SER A C 1
ATOM 1786 O O . SER A 1 227 ? -16.990 36.292 42.694 1.00 51.28 227 SER A O 1
ATOM 1788 N N . LEU A 1 228 ? -18.760 35.299 41.758 1.00 42.69 228 LEU A N 1
ATOM 1789 C CA . LEU A 1 228 ? -19.049 34.469 42.918 1.00 42.69 228 LEU A CA 1
ATOM 1790 C C . LEU A 1 228 ? -19.537 33.098 42.434 1.00 42.69 228 LEU A C 1
ATOM 1792 O O . LEU A 1 228 ? -20.657 32.938 41.947 1.00 42.69 228 LEU A O 1
ATOM 1796 N N . SER A 1 229 ? -18.625 32.122 42.527 1.00 62.44 229 SER A N 1
ATOM 1797 C CA . SER A 1 229 ? -18.829 30.710 42.190 1.00 62.44 229 SER A CA 1
ATOM 1798 C C . SER A 1 229 ? -20.069 30.144 42.904 1.00 62.44 229 SER A C 1
ATOM 1800 O O . SER A 1 229 ? -20.454 30.663 43.959 1.00 62.44 229 SER A O 1
ATOM 1802 N N . PRO A 1 230 ? -20.700 29.065 42.397 1.00 59.59 230 PRO A N 1
ATOM 1803 C CA . PRO A 1 230 ? -21.949 28.513 42.947 1.00 59.59 230 PRO A CA 1
ATOM 1804 C C . PRO A 1 230 ? -21.915 28.258 44.465 1.00 59.59 230 PRO A C 1
ATOM 1806 O O . PRO A 1 230 ? -22.929 28.381 45.152 1.00 59.59 230 PRO A O 1
ATOM 1809 N N . VAL A 1 231 ? -20.725 27.973 44.999 1.00 57.69 231 VAL A N 1
ATOM 1810 C CA . VAL A 1 231 ? -20.442 27.759 46.424 1.00 57.69 231 VAL A CA 1
ATOM 1811 C C . VAL A 1 231 ? -20.698 29.017 47.262 1.00 57.69 231 VAL A C 1
ATOM 1813 O O . VAL A 1 231 ? -21.301 28.949 48.330 1.00 57.69 231 VAL A O 1
ATOM 1816 N N . SER A 1 232 ? -20.317 30.189 46.764 1.00 59.12 232 SER A N 1
ATOM 1817 C CA . SER A 1 232 ? -20.469 31.451 47.496 1.00 59.12 232 SER A CA 1
ATOM 1818 C C . SER A 1 232 ? -21.912 31.974 47.534 1.00 59.12 232 SER A C 1
ATOM 1820 O O . SER A 1 232 ? -22.332 32.557 48.536 1.00 59.12 232 SER A O 1
ATOM 1822 N N . LYS A 1 233 ? -22.717 31.684 46.499 1.00 61.41 233 LYS A N 1
ATOM 1823 C CA . LYS A 1 233 ? -24.172 31.919 46.523 1.00 61.41 233 LYS A CA 1
ATOM 1824 C C . LYS A 1 233 ? -24.853 31.048 47.583 1.00 61.41 233 LYS A C 1
ATOM 1826 O O . LYS A 1 233 ? -25.714 31.540 48.310 1.00 61.41 233 LYS A O 1
ATOM 1831 N N . ARG A 1 234 ? -24.423 29.787 47.726 1.00 70.00 234 ARG A N 1
ATOM 1832 C CA . ARG A 1 234 ? -24.914 28.891 48.787 1.00 70.00 234 ARG A CA 1
ATOM 1833 C C . ARG A 1 234 ? -24.513 29.376 50.183 1.00 70.00 234 ARG A C 1
ATOM 1835 O O . ARG A 1 234 ? -25.358 29.372 51.072 1.00 70.00 234 ARG A O 1
ATOM 1842 N N . LEU A 1 235 ? -23.287 29.870 50.357 1.00 64.69 235 LEU A N 1
ATOM 1843 C CA . LEU A 1 235 ? -22.822 30.453 51.624 1.00 64.69 235 LEU A CA 1
ATOM 1844 C C . LEU A 1 235 ? -23.639 31.683 52.042 1.00 64.69 235 LEU A C 1
ATOM 1846 O O . LEU A 1 235 ? -24.101 31.737 53.179 1.00 64.69 235 LEU A O 1
ATOM 1850 N N . LYS A 1 236 ? -23.913 32.621 51.124 1.00 71.31 236 LYS A N 1
ATOM 1851 C CA . LYS A 1 236 ? -24.774 33.782 51.425 1.00 71.31 236 LYS A CA 1
ATOM 1852 C C . LYS A 1 236 ? -26.219 33.383 51.736 1.00 71.31 236 LYS A C 1
ATOM 1854 O O . LYS A 1 236 ? -26.830 33.965 52.631 1.00 71.31 236 LYS A O 1
ATOM 1859 N N . ALA A 1 237 ? -26.760 32.378 51.043 1.00 74.06 237 ALA A N 1
ATOM 1860 C CA . ALA A 1 237 ? -28.093 31.855 51.339 1.00 74.06 237 ALA A CA 1
ATOM 1861 C C . ALA A 1 237 ? -28.159 31.257 52.758 1.00 74.06 237 ALA A C 1
ATOM 1863 O O . ALA A 1 237 ? -29.071 31.588 53.518 1.00 74.06 237 ALA A O 1
ATOM 1864 N N . LEU A 1 238 ? -27.154 30.471 53.154 1.00 73.12 238 LEU A N 1
ATOM 1865 C CA . LEU A 1 238 ? -27.026 29.922 54.509 1.00 73.12 238 LEU A CA 1
ATOM 1866 C C . LEU A 1 238 ? -26.873 31.018 55.572 1.00 73.12 238 LEU A C 1
ATOM 1868 O O . LEU A 1 238 ? -27.557 30.982 56.594 1.00 73.12 238 LEU A O 1
ATOM 1872 N N . GLU A 1 239 ? -26.050 32.033 55.320 1.00 75.38 239 GLU A N 1
ATOM 1873 C CA . GLU A 1 239 ? -25.847 33.134 56.266 1.00 75.38 239 GLU A CA 1
ATOM 1874 C C . GLU A 1 239 ? -27.130 33.966 56.470 1.00 75.38 239 GLU A C 1
ATOM 1876 O O . GLU A 1 239 ? -27.454 34.368 57.592 1.00 75.38 239 GLU A O 1
ATOM 1881 N N . SER A 1 240 ? -27.915 34.159 55.402 1.00 74.56 240 SER A N 1
ATOM 1882 C CA . SER A 1 240 ? -29.218 34.834 55.475 1.00 74.56 240 SER A CA 1
ATOM 1883 C C . SER A 1 240 ? -30.253 34.031 56.274 1.00 74.56 240 SER A C 1
ATOM 1885 O O . SER A 1 240 ? -30.977 34.606 57.091 1.00 74.56 240 SER A O 1
ATOM 1887 N N . GLN A 1 241 ? -30.267 32.700 56.130 1.00 76.56 241 GLN A N 1
ATOM 1888 C CA . GLN A 1 241 ? -31.154 31.825 56.904 1.00 76.56 241 GLN A CA 1
ATOM 1889 C C . GLN A 1 241 ? -30.784 31.812 58.390 1.00 76.56 241 GLN A C 1
ATOM 1891 O O . GLN A 1 241 ? -31.671 31.843 59.246 1.00 76.56 241 GLN A O 1
ATOM 1896 N N . VAL A 1 242 ? -29.489 31.838 58.718 1.00 75.81 242 VAL A N 1
ATOM 1897 C CA . VAL A 1 242 ? -29.015 31.911 60.109 1.00 75.81 242 VAL A CA 1
ATOM 1898 C C . VAL A 1 242 ? -29.378 33.258 60.746 1.00 75.81 242 VAL A C 1
ATOM 1900 O O . VAL A 1 242 ? -29.878 33.283 61.875 1.00 75.81 242 VAL A O 1
ATOM 1903 N N . LYS A 1 243 ? -29.224 34.378 60.025 1.00 74.50 243 LYS A N 1
ATOM 1904 C CA . LYS A 1 243 ? -29.639 35.710 60.512 1.00 74.50 243 LYS A CA 1
ATOM 1905 C C . LYS A 1 243 ? -31.158 35.813 60.708 1.00 74.50 243 LYS A C 1
ATOM 1907 O O . LYS A 1 243 ? -31.594 36.363 61.720 1.00 74.50 243 LYS A O 1
ATOM 1912 N N . ALA A 1 244 ? -31.961 35.229 59.816 1.00 70.88 244 ALA A N 1
ATOM 1913 C CA . ALA A 1 244 ? -33.419 35.177 59.964 1.00 70.88 244 ALA A CA 1
ATOM 1914 C C . ALA A 1 244 ? -33.854 34.340 61.184 1.00 70.88 244 ALA A C 1
ATOM 1916 O O . ALA A 1 244 ? -34.709 34.774 61.962 1.00 70.88 244 ALA A O 1
ATOM 1917 N N . ARG A 1 245 ? -33.209 33.188 61.423 1.00 70.38 245 ARG A N 1
ATOM 1918 C CA . ARG A 1 245 ? -33.453 32.357 62.618 1.00 70.38 245 ARG A CA 1
ATOM 1919 C C . ARG A 1 245 ? -33.088 33.080 63.916 1.00 70.38 245 ARG A C 1
ATOM 1921 O O . ARG A 1 245 ? -33.853 33.026 64.878 1.00 70.38 245 ARG A O 1
ATOM 1928 N N . LYS A 1 246 ? -31.968 33.810 63.932 1.00 67.12 246 LYS A N 1
ATOM 1929 C CA . LYS A 1 246 ? -31.524 34.587 65.102 1.00 67.12 246 LYS A CA 1
ATOM 1930 C C . LYS A 1 246 ? -32.474 35.755 65.411 1.00 67.12 246 LYS A C 1
ATOM 1932 O O . LYS A 1 246 ? -32.766 36.009 66.577 1.00 67.12 246 LYS A O 1
ATOM 1937 N N . LYS A 1 247 ? -33.033 36.402 64.380 1.00 63.44 247 LYS A N 1
ATOM 1938 C CA . LYS A 1 247 ? -34.026 37.482 64.530 1.00 63.44 247 LYS A CA 1
ATOM 1939 C C . LYS A 1 247 ? -35.376 36.975 65.062 1.00 63.44 247 LYS A C 1
ATOM 1941 O O . LYS A 1 247 ? -35.975 37.639 65.901 1.00 63.44 247 LYS A O 1
ATOM 1946 N N . ASN A 1 248 ? -35.811 35.776 64.661 1.00 61.25 248 ASN A N 1
ATOM 1947 C CA . ASN A 1 248 ? -37.027 35.153 65.205 1.00 61.25 248 ASN A CA 1
ATOM 1948 C C . ASN A 1 248 ? -36.857 34.637 66.644 1.00 61.25 248 ASN A C 1
ATOM 1950 O O . ASN A 1 248 ? -37.814 34.678 67.413 1.00 61.25 248 ASN A O 1
ATOM 1954 N N . SER A 1 249 ? -35.653 34.215 67.044 1.00 58.31 249 SER A N 1
ATOM 1955 C CA . SER A 1 249 ? -35.365 33.830 68.436 1.00 58.31 249 SER A CA 1
ATOM 1956 C C . SER A 1 249 ? -35.306 35.025 69.397 1.00 58.31 249 SER A C 1
ATOM 1958 O O . SER A 1 249 ? -35.537 34.847 70.588 1.00 58.31 249 SER A O 1
ATOM 1960 N N . SER A 1 250 ? -35.002 36.229 68.900 1.00 57.00 250 SER A N 1
ATOM 1961 C CA . SER A 1 250 ? -34.928 37.458 69.706 1.00 57.00 250 SER A CA 1
ATOM 1962 C C . SER A 1 250 ? -36.283 38.144 69.910 1.00 57.00 250 SER A C 1
ATOM 1964 O O . SER A 1 250 ? -36.367 39.067 70.709 1.00 57.00 250 SER A O 1
ATOM 1966 N N . LYS A 1 251 ? -37.330 37.732 69.183 1.00 57.25 251 LYS A N 1
ATOM 1967 C CA . LYS A 1 251 ? -38.678 38.328 69.248 1.00 57.25 251 LYS A CA 1
ATOM 1968 C C . LYS A 1 251 ? -39.659 37.513 70.107 1.00 57.25 251 LYS A C 1
ATOM 1970 O O . LYS A 1 251 ? -40.851 37.791 70.102 1.00 57.25 251 LYS A O 1
ATOM 1975 N N . LYS A 1 252 ? -39.161 36.470 70.783 1.00 57.25 252 LYS A N 1
ATOM 1976 C CA . LYS A 1 252 ? -39.937 35.518 71.599 1.00 57.25 252 LYS A CA 1
ATOM 1977 C C . LYS A 1 252 ? -39.471 35.453 73.066 1.00 57.25 252 LYS A C 1
ATOM 1979 O O . LYS A 1 252 ? -39.771 34.478 73.748 1.00 57.25 252 LYS A O 1
ATOM 1984 N N . ARG A 1 253 ? -38.730 36.463 73.528 1.00 46.12 253 ARG A N 1
ATOM 1985 C CA . ARG A 1 253 ? -38.384 36.703 74.934 1.00 46.12 253 ARG A CA 1
ATOM 1986 C C . ARG A 1 253 ? -38.839 38.094 75.324 1.00 46.12 253 ARG A C 1
ATOM 1988 O O . ARG A 1 253 ? -38.724 38.977 74.445 1.00 46.12 253 ARG A O 1
#

Sequence (253 aa):
MKDTMKLSLMKPRLEAIREEMQNKGMDQVTMAEGQKKMKNLFKEYGVTPFTPMKGMLIQGPLFICFFLAIRNMAEKVPSFQTGGALWFTDLTTPDSLYILPVITALTFLITVELNAQEGMEGNPMAGTIKNVFRGFALLTVPMTMSFPQAIFCYWITSNLFSLTYGLVIKRPQVKKMLKIPELPPTPPGQQPSFDLFAALKKMKAMTQDRTQEETQPPSPVNPRLSSLSPVSKRLKALESQVKARKKNSSKKR